Protein AF-A0AB38HBU7-F1 (afdb_monomer_lite)

Radius of gyration: 26.05 Å; chains: 1; bounding box: 46×34×74 Å

InterPro domains:
  IPR010982 Lambda repressor-like, DNA-binding domain superfamily [G3DSA:1.10.260.40] (1-55)
  IPR027417 P-loop containing nucleoside triphosphate hydrolase [G3DSA:3.40.50.300] (56-204)
  IPR027417 P-loop containing nucleoside triphosphate hydrolase [SSF52540] (74-190)
  IPR049945 ORC1/DEAH AAA+ ATPase domain [PF13401] (94-190)
  IPR052026 ExeA/AAA ATPase DNA-binding & secretion [PTHR35894] (65-195)

Foldseek 3Di:
DALLVVVVVCCVVPVDDLCRLCVLLVHHSVQSVCVNVVNHPDPNVSVRVSSVVSVVVVVVVVVVVVPDPPDDDDPLLVVLLVQQVCCLVVLDADEDEDAPPPCNVVSLVVSPVPDPQEFEDEDDLVQAELQSVLVSLCVRLPNPPADSDNVVSLVVSLVSFAQRSHEYEYHQNVSHDPVNVVSQVVSSVSSPVVPPDDDDDDDHYYYYYYDYD

pLDDT: mean 81.73, std 17.82, range [24.28, 96.0]

Sequence (213 aa):
MNVIEQVRQHIAETGATQTRIAKEAGLSAGALSAYLSESYKGNIEEVEAKLTAYFERLAQKLREFIEAPSFIETKTATQIFSTLRFAQNANVLAIIHGASGVGKTQAAREYRRRYNNVWVVTASPSRSSLSEILYEIALEVGISDAPRRKGTLSRLIARKIKGTEGLLIVDEADHLPYEALEELRLLQEEITNESDIGSFSQVISNFFYLKNP

Organism: NCBI:txid733

Secondary structure (DSSP, 8-state):
--HHHHHHHHHHHH---HHHHHHHHT--HHHHHHHHTT---S-HHHHHHHHHHHHHHHHHHHHHHHHS-SS---HHHHHHHHHHHHHHHHT--EEEE--TTSSHHHHHHHHHHHSTTEEEEE--TTS-SHHHHHHHHHHHTT-SS--SSHHHHHHHHHHHHTTS--EEEEESGGGS-HHHHHHHHHHHHHHHHTS-SSSS-----B-EEEE--

Structure (mmCIF, N/CA/C/O backbone):
data_AF-A0AB38HBU7-F1
#
_entry.id   AF-A0AB38HBU7-F1
#
loop_
_atom_site.group_PDB
_atom_site.id
_atom_site.type_symbol
_atom_site.label_atom_id
_atom_site.label_alt_id
_atom_site.label_comp_id
_atom_site.label_asym_id
_atom_site.label_entity_id
_atom_site.label_seq_id
_atom_site.pdbx_PDB_ins_code
_atom_site.Cartn_x
_atom_site.Cartn_y
_atom_site.Cartn_z
_atom_site.occupancy
_atom_site.B_iso_or_equiv
_atom_site.auth_seq_id
_atom_site.auth_comp_id
_atom_site.auth_asym_id
_atom_site.auth_atom_id
_atom_site.pdbx_PDB_model_num
ATOM 1 N N . MET A 1 1 ? 10.278 -19.051 -40.923 1.00 62.06 1 MET A N 1
ATOM 2 C CA . MET A 1 1 ? 9.656 -17.715 -40.945 1.00 62.06 1 MET A CA 1
ATOM 3 C C . MET A 1 1 ? 10.708 -16.742 -41.429 1.00 62.06 1 MET A C 1
ATOM 5 O O . MET A 1 1 ? 11.779 -16.712 -40.833 1.00 62.06 1 MET A O 1
ATOM 9 N N . ASN A 1 2 ? 10.462 -16.049 -42.537 1.00 86.75 2 ASN A N 1
ATOM 10 C CA . ASN A 1 2 ? 11.378 -15.027 -43.057 1.00 86.75 2 ASN A CA 1
ATOM 11 C C . ASN A 1 2 ? 11.310 -13.777 -42.153 1.00 86.75 2 ASN A C 1
ATOM 13 O O . ASN A 1 2 ? 10.249 -13.477 -41.612 1.00 86.75 2 ASN A O 1
ATOM 17 N N . VAL A 1 3 ? 12.414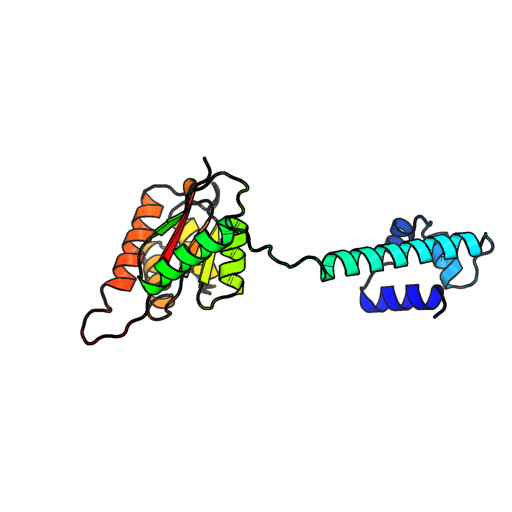 -13.039 -41.993 1.00 90.75 3 VAL A N 1
ATOM 18 C CA . VAL A 1 3 ? 12.507 -11.791 -41.210 1.00 90.75 3 VAL A CA 1
ATOM 19 C C . VAL A 1 3 ? 11.380 -10.795 -41.537 1.00 90.75 3 VAL A C 1
ATOM 21 O O . VAL A 1 3 ? 10.830 -10.175 -40.628 1.00 90.75 3 VAL A O 1
ATOM 24 N N . ILE A 1 4 ? 10.963 -10.671 -42.804 1.00 93.44 4 ILE A N 1
ATOM 25 C CA . ILE A 1 4 ? 9.832 -9.808 -43.204 1.00 93.44 4 ILE A CA 1
ATOM 26 C C . ILE A 1 4 ? 8.524 -10.251 -42.534 1.00 93.44 4 ILE A C 1
ATOM 28 O O . ILE A 1 4 ? 7.768 -9.418 -42.026 1.00 93.44 4 ILE A O 1
ATOM 32 N N . GLU A 1 5 ? 8.256 -11.558 -42.505 1.00 92.81 5 GLU A N 1
ATOM 33 C CA . GLU A 1 5 ? 7.074 -12.124 -41.847 1.00 92.81 5 GLU A CA 1
ATOM 34 C C . GLU A 1 5 ? 7.122 -11.868 -40.338 1.00 92.81 5 GLU A C 1
ATOM 36 O O . GLU A 1 5 ? 6.109 -11.476 -39.763 1.00 92.81 5 GLU A O 1
ATOM 41 N N . GLN A 1 6 ? 8.304 -11.983 -39.717 1.00 91.69 6 GLN A N 1
ATOM 42 C CA . GLN A 1 6 ? 8.488 -11.700 -38.287 1.00 91.69 6 GLN A CA 1
ATOM 43 C C . GLN A 1 6 ? 8.150 -10.246 -37.941 1.00 91.69 6 GLN A C 1
ATOM 45 O O . GLN A 1 6 ? 7.455 -9.984 -36.960 1.00 91.69 6 GLN A O 1
ATOM 50 N N . VAL A 1 7 ? 8.587 -9.290 -38.767 1.00 93.56 7 VAL A N 1
ATOM 51 C CA . VAL A 1 7 ? 8.265 -7.867 -38.576 1.00 93.56 7 VAL A CA 1
ATOM 52 C C . VAL A 1 7 ? 6.773 -7.608 -38.743 1.00 93.56 7 VAL A C 1
ATOM 54 O O . VAL A 1 7 ? 6.181 -6.916 -37.915 1.00 93.56 7 VAL A O 1
ATOM 57 N N . ARG A 1 8 ? 6.139 -8.176 -39.774 1.00 94.19 8 ARG A N 1
ATOM 58 C CA . ARG A 1 8 ? 4.695 -8.009 -40.004 1.00 94.19 8 ARG A CA 1
ATOM 59 C C . ARG A 1 8 ? 3.867 -8.605 -38.866 1.00 94.19 8 ARG A C 1
ATOM 61 O O . ARG A 1 8 ? 2.938 -7.951 -38.396 1.00 94.19 8 ARG A O 1
ATOM 68 N N . GLN A 1 9 ? 4.231 -9.794 -38.394 1.00 92.50 9 GLN A N 1
ATOM 69 C CA . GLN A 1 9 ? 3.579 -10.434 -37.255 1.00 92.50 9 GLN A CA 1
ATOM 70 C C . GLN A 1 9 ? 3.732 -9.593 -35.984 1.00 92.50 9 GLN A C 1
ATOM 72 O O . GLN A 1 9 ? 2.739 -9.300 -35.324 1.00 92.50 9 GLN A O 1
ATOM 77 N N . HIS A 1 10 ? 4.941 -9.112 -35.686 1.00 91.25 10 HIS A N 1
ATOM 78 C CA . HIS A 1 10 ? 5.178 -8.277 -34.510 1.00 91.25 10 HIS A CA 1
ATOM 79 C C . HIS A 1 10 ? 4.356 -6.977 -34.527 1.00 91.25 10 HIS A C 1
ATOM 81 O O . HIS A 1 10 ? 3.833 -6.558 -33.493 1.00 91.25 10 HIS A O 1
ATOM 87 N N . ILE A 1 11 ? 4.198 -6.347 -35.697 1.00 93.31 11 ILE A N 1
ATOM 88 C CA . ILE A 1 11 ? 3.330 -5.171 -35.870 1.00 93.31 11 ILE A CA 1
ATOM 89 C C . ILE A 1 11 ? 1.869 -5.530 -35.583 1.00 93.31 11 ILE A C 1
ATOM 91 O O . ILE A 1 11 ? 1.201 -4.795 -34.856 1.00 93.31 11 ILE A O 1
ATOM 95 N N . ALA A 1 12 ? 1.384 -6.650 -36.126 1.00 91.69 12 ALA A N 1
ATOM 96 C CA . ALA A 1 12 ? 0.006 -7.098 -35.936 1.00 91.69 12 ALA A CA 1
ATOM 97 C C . ALA A 1 12 ? -0.307 -7.431 -34.468 1.00 91.69 12 ALA A C 1
ATOM 99 O O . ALA A 1 12 ? -1.376 -7.083 -33.975 1.00 91.69 12 ALA A O 1
ATOM 100 N N . GLU A 1 13 ? 0.631 -8.060 -33.759 1.00 87.62 13 GLU A N 1
ATOM 101 C CA . GLU A 1 13 ? 0.452 -8.479 -32.365 1.00 87.62 13 GLU A CA 1
ATOM 102 C C . GLU A 1 13 ? 0.557 -7.320 -31.368 1.00 87.62 13 GLU A C 1
ATOM 104 O O . GLU A 1 13 ? -0.145 -7.304 -30.359 1.00 87.62 13 GLU A O 1
ATOM 109 N N . THR A 1 14 ? 1.438 -6.348 -31.620 1.00 87.12 14 THR A N 1
ATOM 110 C CA . THR A 1 14 ? 1.786 -5.319 -30.622 1.00 87.12 14 THR A CA 1
ATOM 111 C C . THR A 1 14 ? 1.287 -3.915 -30.955 1.00 87.12 14 THR A C 1
ATOM 113 O O . THR A 1 14 ? 1.406 -3.013 -30.124 1.00 87.12 14 THR A O 1
ATOM 116 N N . GLY A 1 15 ? 0.790 -3.688 -32.174 1.00 89.75 15 GLY A N 1
ATOM 117 C CA . GLY A 1 15 ? 0.452 -2.350 -32.670 1.00 89.75 15 GLY A CA 1
ATOM 118 C C . GLY A 1 15 ? 1.669 -1.430 -32.848 1.00 89.75 15 GLY A C 1
ATOM 119 O O . GLY A 1 15 ? 1.517 -0.211 -32.948 1.00 89.75 15 GLY A O 1
ATOM 120 N N . ALA A 1 16 ? 2.890 -1.979 -32.853 1.00 89.25 16 ALA A N 1
ATOM 121 C CA . ALA A 1 16 ? 4.115 -1.213 -33.048 1.00 89.25 16 ALA A CA 1
ATOM 122 C C . ALA A 1 16 ? 4.140 -0.522 -34.417 1.00 89.25 16 ALA A C 1
ATOM 124 O O . ALA A 1 16 ? 3.832 -1.124 -35.443 1.00 89.25 16 ALA A O 1
ATOM 125 N N . THR A 1 17 ? 4.596 0.730 -34.463 1.00 93.44 17 THR A N 1
ATOM 126 C CA . THR A 1 17 ? 4.821 1.410 -35.743 1.00 93.44 17 THR A CA 1
ATOM 127 C C . THR A 1 17 ? 6.147 0.970 -36.363 1.00 93.44 17 THR A C 1
ATOM 129 O O . THR A 1 17 ? 7.134 0.750 -35.656 1.00 93.44 17 THR A O 1
ATOM 132 N N . GLN A 1 18 ? 6.213 0.914 -37.698 1.00 92.81 18 GLN A N 1
ATOM 133 C CA . GLN A 1 18 ? 7.463 0.616 -38.415 1.00 92.81 18 GLN A CA 1
ATOM 134 C C . GLN A 1 18 ? 8.585 1.591 -38.027 1.00 92.81 18 GLN A C 1
ATOM 136 O O . GLN A 1 18 ? 9.724 1.183 -37.839 1.00 92.81 18 GLN A O 1
ATOM 141 N N . THR A 1 19 ? 8.264 2.870 -37.811 1.00 92.88 19 THR A N 1
ATOM 142 C CA . THR A 1 19 ? 9.227 3.879 -37.343 1.00 92.88 19 THR A CA 1
ATOM 143 C C . THR A 1 19 ? 9.837 3.519 -35.988 1.00 92.88 19 THR A C 1
ATOM 145 O O . THR A 1 19 ? 11.039 3.706 -35.790 1.00 92.88 19 THR A O 1
ATOM 148 N N . ARG A 1 20 ? 9.033 2.983 -35.058 1.00 91.94 20 ARG A N 1
ATOM 149 C CA . ARG A 1 20 ? 9.524 2.520 -33.754 1.00 91.94 20 ARG A CA 1
ATOM 150 C C . ARG A 1 20 ? 10.466 1.330 -33.922 1.00 91.94 20 ARG A C 1
ATOM 152 O O . ARG A 1 20 ? 11.575 1.371 -33.401 1.00 91.94 20 ARG A O 1
ATOM 159 N N . ILE A 1 21 ? 10.054 0.328 -34.698 1.00 94.44 21 ILE A N 1
ATOM 160 C CA . ILE A 1 21 ? 10.852 -0.880 -34.957 1.00 94.44 21 ILE A CA 1
ATOM 161 C C . ILE A 1 21 ? 12.181 -0.517 -35.627 1.00 94.44 21 ILE A C 1
ATOM 163 O O . ILE A 1 21 ? 13.230 -0.966 -35.179 1.00 94.44 21 ILE A O 1
ATOM 167 N N . ALA A 1 22 ? 12.162 0.352 -36.643 1.00 94.50 22 ALA A N 1
ATOM 168 C CA . ALA A 1 22 ? 13.370 0.806 -37.328 1.00 94.50 22 ALA A CA 1
ATOM 169 C C . ALA A 1 22 ? 14.356 1.446 -36.344 1.00 94.50 22 ALA A C 1
ATOM 171 O O . ALA A 1 22 ? 15.517 1.049 -36.284 1.00 94.50 22 ALA A O 1
ATOM 172 N N . LYS A 1 23 ? 13.875 2.375 -35.508 1.00 94.25 23 LYS A N 1
ATOM 173 C CA . LYS A 1 23 ? 14.702 3.033 -34.492 1.00 94.25 23 LYS A CA 1
ATOM 174 C C . LYS A 1 23 ? 15.312 2.027 -33.513 1.00 94.25 23 LYS A C 1
A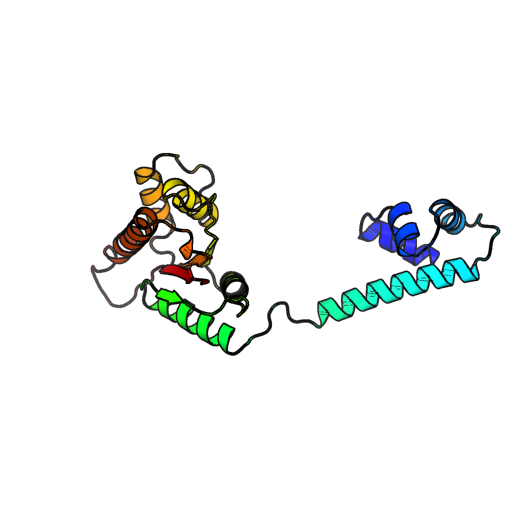TOM 176 O O . LYS A 1 23 ? 16.499 2.112 -33.217 1.00 94.25 23 LYS A O 1
ATOM 181 N N . GLU A 1 24 ? 14.518 1.085 -33.012 1.00 91.25 24 GLU A N 1
ATOM 182 C CA . GLU A 1 24 ? 14.982 0.088 -32.043 1.00 91.25 24 GLU A CA 1
ATOM 183 C C . GLU A 1 24 ? 15.958 -0.927 -32.656 1.00 91.25 24 GLU A C 1
ATOM 185 O O . GLU A 1 24 ? 16.889 -1.363 -31.975 1.00 91.25 24 GLU A O 1
ATOM 190 N N . ALA A 1 25 ? 15.782 -1.275 -33.931 1.00 93.94 25 ALA A N 1
ATOM 191 C CA . ALA A 1 25 ? 16.680 -2.146 -34.687 1.00 93.94 25 ALA A CA 1
ATOM 192 C C . ALA A 1 25 ? 17.942 -1.425 -35.209 1.00 93.94 25 ALA A C 1
ATOM 194 O O . ALA A 1 25 ? 18.824 -2.064 -35.773 1.00 93.94 25 ALA A O 1
ATOM 195 N N . GLY A 1 26 ? 18.061 -0.102 -35.033 1.00 93.38 26 GLY A N 1
ATOM 196 C CA . GLY A 1 26 ? 19.200 0.671 -35.546 1.00 93.38 26 GLY A CA 1
ATOM 197 C C . GLY A 1 26 ? 19.167 0.879 -37.067 1.00 93.38 26 GLY A C 1
ATOM 198 O O . GLY A 1 26 ? 20.211 0.959 -37.717 1.00 93.38 26 GLY A O 1
ATOM 199 N N . LEU A 1 27 ? 17.964 0.949 -37.636 1.00 95.75 27 LEU A N 1
ATOM 200 C CA . LEU A 1 27 ? 17.677 1.197 -39.045 1.00 95.75 27 LEU A CA 1
ATOM 201 C C . LEU A 1 27 ? 17.000 2.560 -39.231 1.00 95.75 27 LEU A C 1
ATOM 203 O O . LEU A 1 27 ? 16.343 3.091 -38.334 1.00 95.75 27 LEU A O 1
ATOM 207 N N . SER A 1 28 ? 17.109 3.126 -40.433 1.00 94.75 28 SER A N 1
ATOM 208 C CA . SER A 1 28 ? 16.270 4.263 -40.813 1.00 94.75 28 SER A CA 1
ATOM 209 C C . SER A 1 28 ? 14.858 3.784 -41.167 1.00 94.75 28 SER A C 1
ATOM 211 O O . SER A 1 28 ? 14.672 2.674 -41.672 1.00 94.75 28 SER A O 1
ATOM 213 N N . ALA A 1 29 ? 13.848 4.632 -40.946 1.00 92.62 29 ALA A N 1
ATOM 214 C CA . ALA A 1 29 ? 12.464 4.307 -41.304 1.00 92.62 29 ALA A CA 1
ATOM 215 C C . ALA A 1 29 ? 12.314 3.988 -42.804 1.00 92.62 29 ALA A C 1
ATOM 217 O O . ALA A 1 29 ? 11.593 3.064 -43.172 1.00 92.62 29 ALA A O 1
ATOM 218 N N . GLY A 1 30 ? 13.053 4.703 -43.662 1.00 92.88 30 GLY A N 1
ATOM 219 C CA . GLY A 1 30 ? 13.080 4.448 -45.103 1.00 92.88 30 GLY A CA 1
ATOM 220 C C . GLY A 1 30 ? 13.710 3.102 -45.468 1.00 92.88 30 GLY A C 1
ATOM 221 O O . GLY A 1 30 ? 13.183 2.414 -46.337 1.00 92.88 30 GLY A O 1
ATOM 222 N N . ALA A 1 31 ? 14.787 2.692 -44.786 1.00 93.69 31 ALA A N 1
ATOM 223 C CA . ALA A 1 31 ? 15.416 1.392 -45.022 1.00 93.69 31 ALA A CA 1
ATOM 224 C C . ALA A 1 31 ? 14.482 0.237 -44.641 1.00 93.69 31 ALA A C 1
ATOM 226 O O . ALA A 1 31 ? 14.301 -0.678 -45.439 1.00 93.69 31 ALA A O 1
ATOM 227 N N . LEU A 1 32 ? 13.828 0.312 -43.473 1.00 95.00 32 LEU A N 1
ATOM 228 C CA . LEU A 1 32 ? 12.869 -0.714 -43.058 1.00 95.00 32 LEU A CA 1
ATOM 229 C C . LEU A 1 32 ? 11.648 -0.760 -43.986 1.00 95.00 32 LEU A C 1
ATOM 231 O O . LEU A 1 32 ? 11.244 -1.840 -44.402 1.00 95.00 32 LEU A O 1
ATOM 235 N N . SER A 1 33 ? 11.084 0.396 -44.352 1.00 95.50 33 SER A N 1
ATOM 236 C CA . SER A 1 33 ? 9.928 0.450 -45.254 1.00 95.50 33 SER A CA 1
ATOM 237 C C . SER A 1 33 ? 10.249 -0.144 -46.625 1.00 95.50 33 SER A C 1
ATOM 239 O O . SER A 1 33 ? 9.464 -0.942 -47.126 1.00 95.50 33 SER A O 1
ATOM 241 N N . ALA A 1 34 ? 11.391 0.220 -47.217 1.00 94.44 34 ALA A N 1
ATOM 242 C CA . ALA A 1 34 ? 11.815 -0.301 -48.514 1.00 94.44 34 ALA A CA 1
ATOM 243 C C . ALA A 1 34 ? 12.150 -1.799 -48.455 1.00 94.44 34 ALA A C 1
ATOM 245 O O . ALA A 1 34 ? 11.945 -2.511 -49.434 1.00 94.44 34 ALA A O 1
ATOM 246 N N . TYR A 1 35 ? 12.666 -2.280 -47.321 1.00 95.62 35 TYR A N 1
ATOM 247 C CA . TYR A 1 35 ? 12.938 -3.699 -47.108 1.00 95.62 35 TYR A CA 1
ATOM 248 C C . TYR A 1 35 ? 11.637 -4.509 -47.021 1.00 95.62 35 TYR A C 1
ATOM 250 O O . TYR A 1 35 ? 11.492 -5.519 -47.701 1.00 95.62 35 TYR A O 1
ATOM 258 N N . LEU A 1 36 ? 10.642 -4.020 -46.272 1.00 93.62 36 LEU A N 1
ATOM 259 C CA . LEU A 1 36 ? 9.331 -4.670 -46.135 1.00 93.62 36 LEU A CA 1
ATOM 260 C C . LEU A 1 36 ? 8.501 -4.689 -47.426 1.00 93.62 36 LEU A C 1
ATOM 262 O O . LEU A 1 36 ? 7.604 -5.528 -47.546 1.00 93.62 36 LEU A O 1
ATOM 266 N N . SER A 1 37 ? 8.765 -3.760 -48.350 1.00 93.38 37 SER A N 1
ATOM 267 C CA . SER A 1 37 ? 8.190 -3.726 -49.700 1.00 93.38 37 SER A CA 1
ATOM 268 C C . SER A 1 37 ? 9.072 -4.397 -50.755 1.00 93.38 37 SER A C 1
ATOM 270 O O . SER A 1 37 ? 8.786 -4.260 -51.941 1.00 93.38 37 SER A O 1
ATOM 272 N N . GLU A 1 38 ? 10.155 -5.067 -50.343 1.00 91.69 38 GLU A N 1
ATOM 273 C CA . GLU A 1 38 ? 11.087 -5.789 -51.223 1.00 91.69 38 GLU A CA 1
ATOM 274 C C . GLU A 1 38 ? 11.740 -4.902 -52.306 1.00 91.69 38 GLU A C 1
ATOM 276 O O . GLU A 1 38 ? 12.218 -5.372 -53.334 1.00 91.69 38 GLU A O 1
ATOM 281 N N . SER A 1 39 ? 11.798 -3.587 -52.071 1.00 92.94 39 SER A N 1
ATOM 282 C CA . SER A 1 39 ? 12.349 -2.589 -52.996 1.00 92.94 39 SER A CA 1
ATOM 283 C C . SER A 1 39 ? 13.682 -1.993 -52.526 1.00 92.94 39 SER A C 1
ATOM 285 O O . SER A 1 39 ? 14.188 -1.044 -53.133 1.00 92.94 39 SER A O 1
ATOM 287 N N . TYR A 1 40 ? 14.243 -2.491 -51.421 1.00 92.75 40 TYR A N 1
ATOM 288 C CA . TYR A 1 40 ? 15.515 -2.024 -50.873 1.00 92.75 40 TYR A CA 1
ATOM 289 C C . TYR A 1 40 ? 16.689 -2.503 -51.732 1.00 92.75 40 TYR A C 1
ATOM 291 O O . TYR A 1 40 ? 16.885 -3.695 -51.926 1.00 92.75 40 TYR A O 1
ATOM 299 N N . LYS A 1 41 ? 17.488 -1.558 -52.239 1.00 90.31 41 LYS A N 1
ATOM 300 C CA . LYS A 1 41 ? 18.647 -1.830 -53.112 1.00 90.31 41 LYS A CA 1
ATOM 301 C C . LYS A 1 41 ? 19.992 -1.830 -52.374 1.00 90.31 41 LYS A C 1
ATOM 303 O O . LYS A 1 41 ? 21.035 -1.897 -53.015 1.00 90.31 41 LYS A O 1
ATOM 308 N N . GLY A 1 42 ? 19.967 -1.643 -51.054 1.00 91.50 42 GLY A N 1
ATOM 309 C CA . GLY A 1 42 ? 21.164 -1.629 -50.215 1.00 91.50 42 GLY A CA 1
ATOM 310 C C . GLY A 1 42 ? 21.576 -3.031 -49.771 1.00 91.50 42 GLY A C 1
ATOM 311 O O . GLY A 1 42 ? 21.163 -4.032 -50.351 1.00 91.50 42 GLY A O 1
ATOM 312 N N . ASN A 1 43 ? 22.377 -3.097 -48.708 1.00 92.62 43 ASN A N 1
ATOM 313 C CA . ASN A 1 43 ? 22.811 -4.364 -48.135 1.00 92.62 43 ASN A CA 1
ATOM 314 C C . ASN A 1 43 ? 21.661 -5.032 -47.360 1.00 92.62 43 ASN A C 1
ATOM 316 O O . ASN A 1 43 ? 21.346 -4.633 -46.238 1.00 92.62 43 ASN A O 1
ATOM 320 N N . ILE A 1 44 ? 21.025 -6.031 -47.977 1.00 93.50 44 ILE A N 1
ATOM 321 C CA . ILE A 1 44 ? 19.929 -6.798 -47.371 1.00 93.50 44 ILE A CA 1
ATOM 322 C C . ILE A 1 44 ? 20.421 -7.587 -46.151 1.00 93.50 44 ILE A C 1
ATOM 324 O O . ILE A 1 44 ? 19.750 -7.572 -45.122 1.00 93.50 44 ILE A O 1
ATOM 328 N N . GLU A 1 45 ? 21.611 -8.189 -46.222 1.00 93.44 45 GLU A N 1
ATOM 329 C CA . GLU A 1 45 ? 22.182 -8.980 -45.123 1.00 93.44 45 GLU A CA 1
ATOM 330 C C . GLU A 1 45 ? 22.380 -8.127 -43.862 1.00 93.44 45 GLU A C 1
ATOM 332 O O . GLU A 1 45 ? 22.092 -8.566 -42.752 1.00 93.44 45 GLU A O 1
ATOM 337 N N . GLU A 1 46 ? 22.812 -6.871 -44.018 1.00 92.44 46 GLU A N 1
ATOM 338 C CA . GLU A 1 46 ? 22.973 -5.949 -42.888 1.00 92.44 46 GLU A CA 1
ATOM 339 C C . GLU A 1 46 ? 21.625 -5.595 -42.236 1.00 92.44 46 GLU A C 1
ATOM 341 O O . GLU A 1 46 ? 21.521 -5.498 -41.008 1.00 92.44 46 GLU A O 1
ATOM 346 N N . VAL A 1 47 ? 20.581 -5.406 -43.047 1.00 94.81 47 VAL A N 1
ATOM 347 C CA . VAL A 1 47 ? 19.225 -5.126 -42.558 1.00 94.81 47 VAL A CA 1
ATOM 348 C C . VAL A 1 47 ? 18.661 -6.337 -41.818 1.00 94.81 47 VAL A C 1
ATOM 350 O O . VAL A 1 47 ? 18.137 -6.187 -40.711 1.00 94.81 47 VAL A O 1
ATOM 353 N N . GLU A 1 48 ? 18.813 -7.534 -42.382 1.00 95.62 48 GLU A N 1
ATOM 354 C CA . GLU A 1 48 ? 18.386 -8.785 -41.756 1.00 95.62 48 GLU A CA 1
ATOM 355 C C . GLU A 1 48 ? 19.140 -9.072 -40.457 1.00 95.62 48 GLU A C 1
ATOM 357 O O . GLU A 1 48 ? 18.510 -9.435 -39.463 1.00 95.62 48 GLU A O 1
ATOM 362 N N . ALA A 1 49 ? 20.454 -8.838 -40.411 1.00 94.94 49 ALA A N 1
ATOM 363 C CA . ALA A 1 49 ? 21.251 -9.006 -39.198 1.00 94.94 49 ALA A CA 1
ATOM 364 C C . ALA A 1 49 ? 20.769 -8.078 -38.070 1.00 94.94 49 ALA A C 1
ATOM 366 O O . ALA A 1 49 ? 20.588 -8.510 -36.930 1.00 94.94 49 ALA A O 1
ATOM 367 N N . LYS A 1 50 ? 20.488 -6.807 -38.389 1.00 94.88 50 LYS A N 1
ATOM 368 C CA . LYS A 1 50 ? 19.961 -5.822 -37.429 1.00 94.88 50 LYS A CA 1
ATOM 369 C C . LYS A 1 50 ? 18.571 -6.189 -36.910 1.00 94.88 50 LYS A C 1
ATOM 371 O O . LYS A 1 50 ? 18.310 -6.066 -35.712 1.00 94.88 50 LYS A O 1
ATOM 376 N N . LEU A 1 51 ? 17.684 -6.659 -37.786 1.00 96.00 51 LEU A N 1
ATOM 377 C CA . LEU A 1 51 ? 16.343 -7.113 -37.404 1.00 96.00 51 LEU A CA 1
ATOM 378 C C . LEU A 1 51 ? 16.383 -8.413 -36.592 1.00 96.00 51 LEU A C 1
ATOM 380 O O . LEU A 1 51 ? 15.650 -8.544 -35.615 1.00 96.00 51 LEU A O 1
ATOM 384 N N . THR A 1 52 ? 17.275 -9.340 -36.933 1.00 94.56 52 THR A N 1
ATOM 385 C CA . THR A 1 52 ? 17.470 -10.583 -36.175 1.00 94.56 52 THR A CA 1
ATOM 386 C C . THR A 1 52 ? 17.961 -10.277 -34.761 1.00 94.56 52 THR A C 1
ATOM 388 O O . THR A 1 52 ? 17.322 -10.685 -33.794 1.00 94.56 52 THR A O 1
ATOM 391 N N . ALA A 1 53 ? 19.001 -9.447 -34.619 1.00 92.81 53 ALA A N 1
ATOM 392 C CA . ALA A 1 53 ? 19.499 -9.014 -33.312 1.00 92.81 53 ALA A CA 1
ATOM 393 C C . ALA A 1 53 ? 18.430 -8.265 -32.491 1.00 92.81 53 ALA A C 1
ATOM 395 O O . ALA A 1 53 ? 18.360 -8.391 -31.265 1.00 92.81 53 ALA A O 1
ATOM 396 N N . TYR A 1 54 ? 17.564 -7.492 -33.154 1.00 93.94 54 TYR A N 1
ATOM 397 C CA . TYR A 1 54 ? 16.414 -6.857 -32.515 1.00 93.94 54 TYR A CA 1
ATOM 398 C C . TYR A 1 54 ? 15.447 -7.886 -31.911 1.00 93.94 54 TYR A C 1
ATOM 400 O O . TYR A 1 54 ? 15.098 -7.768 -30.732 1.00 93.94 54 TYR A O 1
ATOM 408 N N . PHE A 1 55 ? 15.047 -8.900 -32.683 1.00 92.69 55 PHE A N 1
ATOM 409 C CA . PHE A 1 55 ? 14.141 -9.949 -32.212 1.00 92.69 55 PHE A CA 1
ATOM 410 C C . PHE A 1 55 ? 14.770 -10.845 -31.149 1.00 92.69 55 PHE A C 1
ATOM 412 O O . PHE A 1 55 ? 14.095 -11.195 -30.182 1.00 92.69 55 PHE A O 1
ATOM 419 N N . GLU A 1 56 ? 16.059 -11.161 -31.259 1.00 91.31 56 GLU A N 1
ATOM 420 C CA . GLU A 1 56 ? 16.790 -11.890 -30.220 1.00 91.31 56 GLU A CA 1
ATOM 421 C C . GLU A 1 56 ? 16.797 -11.117 -28.902 1.00 91.31 56 GLU A C 1
ATOM 423 O O . GLU A 1 56 ? 16.465 -11.678 -27.859 1.00 91.31 56 GLU A O 1
ATOM 428 N N . ARG A 1 57 ? 17.062 -9.806 -28.944 1.00 89.12 57 ARG A N 1
ATOM 429 C CA . ARG A 1 57 ? 17.008 -8.940 -27.760 1.00 89.12 57 ARG A CA 1
ATOM 430 C C . ARG A 1 57 ? 15.599 -8.844 -27.171 1.00 89.12 57 ARG A C 1
ATOM 432 O O . ARG A 1 57 ? 15.455 -8.792 -25.950 1.00 89.12 57 ARG A O 1
ATOM 439 N N . LEU A 1 58 ? 14.556 -8.812 -28.003 1.00 85.38 58 LEU A N 1
ATOM 440 C CA . LEU A 1 58 ? 13.168 -8.872 -27.529 1.00 85.38 58 LEU A CA 1
ATOM 441 C C . LEU A 1 58 ? 12.864 -10.215 -26.853 1.00 85.38 58 LEU A C 1
ATOM 443 O O . LEU A 1 58 ? 12.307 -10.233 -25.758 1.00 85.38 58 LEU A O 1
ATOM 447 N N . ALA A 1 59 ? 13.264 -11.329 -27.466 1.00 82.75 59 ALA A N 1
ATOM 448 C CA . ALA A 1 59 ? 13.068 -12.668 -26.921 1.00 82.75 59 ALA A CA 1
ATOM 449 C C . ALA A 1 59 ? 13.881 -12.902 -25.639 1.00 82.75 59 ALA A C 1
ATOM 451 O O . ALA A 1 59 ? 13.420 -13.610 -24.745 1.00 82.75 59 ALA A O 1
ATOM 452 N N . GLN A 1 60 ? 15.075 -12.317 -25.532 1.00 79.00 60 GLN A N 1
ATOM 453 C CA . GLN A 1 60 ? 15.890 -12.344 -24.321 1.00 79.00 60 GLN A CA 1
ATOM 454 C C . GLN A 1 60 ? 15.221 -11.554 -23.197 1.00 79.00 60 GLN A C 1
ATOM 456 O O . GLN A 1 60 ? 15.052 -12.098 -22.113 1.00 79.00 60 GLN A O 1
ATOM 461 N N . LYS A 1 61 ? 14.742 -10.330 -23.467 1.00 72.25 61 LYS A N 1
ATOM 462 C CA . LYS A 1 61 ? 13.953 -9.568 -22.487 1.00 72.25 61 LYS A CA 1
ATOM 463 C C . LYS A 1 61 ? 12.735 -10.358 -22.021 1.00 72.25 61 LYS A C 1
ATOM 465 O O . LYS A 1 61 ? 12.493 -10.443 -20.828 1.00 72.25 61 LYS A O 1
ATOM 470 N N . LEU A 1 62 ? 11.981 -10.968 -22.935 1.00 66.69 62 LEU A N 1
ATOM 471 C CA . LEU A 1 62 ? 10.827 -11.785 -22.558 1.00 66.69 62 LEU A CA 1
ATOM 472 C C . LEU A 1 62 ? 11.233 -12.977 -21.680 1.00 66.69 62 LEU A C 1
ATOM 474 O O . LEU A 1 62 ? 10.571 -13.224 -20.681 1.00 66.69 62 LEU A O 1
ATOM 478 N N . ARG A 1 63 ? 12.335 -13.671 -21.988 1.00 62.62 63 ARG A N 1
ATOM 479 C CA . ARG A 1 63 ? 12.855 -14.772 -21.157 1.00 62.62 63 ARG A CA 1
ATOM 480 C C . ARG A 1 63 ? 13.301 -14.309 -19.769 1.00 62.62 63 ARG A C 1
ATOM 482 O O . ARG A 1 63 ? 12.875 -14.896 -18.783 1.00 62.62 63 ARG A O 1
ATOM 489 N N . GLU A 1 64 ? 14.063 -13.220 -19.686 1.00 56.69 64 GLU A N 1
ATOM 490 C CA . GLU A 1 64 ? 14.507 -12.625 -18.416 1.00 56.69 64 GLU A CA 1
ATOM 491 C C . GLU A 1 64 ? 13.320 -12.160 -17.549 1.00 56.69 64 GLU A C 1
ATOM 493 O O . GLU A 1 64 ? 13.341 -12.320 -16.330 1.00 56.69 64 GLU A O 1
ATOM 498 N N . PHE A 1 65 ? 12.253 -11.638 -18.165 1.00 51.84 65 PHE A N 1
ATOM 499 C CA . PHE A 1 65 ? 11.026 -11.241 -17.463 1.00 51.84 65 PHE A CA 1
ATOM 500 C C . PHE A 1 65 ? 10.113 -12.420 -17.085 1.00 51.84 65 PHE A C 1
ATOM 502 O O . PHE A 1 65 ? 9.376 -12.307 -16.109 1.00 51.84 65 PHE A O 1
ATOM 509 N N . ILE A 1 66 ? 10.133 -13.530 -17.833 1.00 53.41 66 ILE A N 1
ATOM 510 C CA . ILE A 1 66 ? 9.366 -14.748 -17.515 1.00 53.41 66 ILE A CA 1
ATOM 511 C C . ILE A 1 66 ? 10.033 -15.539 -16.376 1.00 53.41 66 ILE A C 1
ATOM 513 O O . ILE A 1 66 ? 9.331 -16.148 -15.571 1.00 53.41 66 ILE A O 1
ATOM 517 N N . GLU A 1 67 ? 11.366 -15.524 -16.279 1.00 50.78 67 GLU A N 1
ATOM 518 C CA . GLU A 1 67 ? 12.109 -16.261 -15.244 1.00 50.78 67 GLU A CA 1
ATOM 519 C C . GLU A 1 67 ? 12.240 -15.510 -13.912 1.00 50.78 67 GLU A C 1
ATOM 521 O O . GLU A 1 67 ? 12.375 -16.145 -12.863 1.00 50.78 67 GLU A O 1
ATOM 526 N N . ALA A 1 68 ? 12.167 -14.177 -13.905 1.00 49.53 68 ALA A N 1
ATOM 527 C CA . ALA A 1 68 ? 12.160 -13.423 -12.658 1.00 49.53 68 ALA A CA 1
ATOM 528 C C . ALA A 1 68 ? 10.789 -13.559 -11.963 1.00 49.53 68 ALA A C 1
ATOM 530 O O . ALA A 1 68 ? 9.776 -13.113 -12.512 1.00 49.53 68 ALA A O 1
ATOM 531 N N . PRO A 1 69 ? 10.704 -14.130 -10.745 1.00 58.28 69 PRO A N 1
ATOM 532 C CA . PRO A 1 69 ? 9.445 -14.150 -10.016 1.00 58.28 69 PRO A CA 1
ATOM 533 C C . PRO A 1 69 ? 8.976 -12.710 -9.779 1.00 58.28 69 PRO A C 1
ATOM 535 O O . PRO A 1 69 ? 9.763 -11.848 -9.385 1.00 58.28 69 PRO A O 1
ATOM 538 N N . SER A 1 70 ? 7.675 -12.453 -9.963 1.00 68.88 70 SER A N 1
ATOM 539 C CA . SER A 1 70 ? 7.074 -11.121 -9.764 1.00 68.88 70 SER A CA 1
ATOM 540 C C . SER A 1 70 ? 7.304 -10.559 -8.352 1.00 68.88 70 SER A C 1
ATOM 542 O O . SER A 1 70 ? 7.181 -9.357 -8.120 1.00 68.88 70 SER A O 1
ATOM 544 N N . PHE A 1 71 ? 7.648 -11.435 -7.406 1.00 77.56 71 PHE A N 1
ATOM 545 C CA . PHE A 1 71 ? 8.067 -11.104 -6.058 1.00 77.56 71 PHE A CA 1
ATOM 546 C C . PHE A 1 71 ? 9.091 -12.108 -5.538 1.00 77.56 71 PHE A C 1
ATOM 548 O O . PHE A 1 71 ? 8.871 -13.317 -5.608 1.00 77.56 71 PHE A O 1
ATOM 555 N N . ILE A 1 72 ? 10.172 -11.604 -4.947 1.00 81.69 72 ILE A N 1
ATOM 556 C CA . ILE A 1 72 ? 11.162 -12.426 -4.255 1.00 81.69 72 ILE A CA 1
ATOM 557 C C . ILE A 1 72 ? 10.776 -12.495 -2.778 1.00 81.69 72 ILE A C 1
ATOM 559 O O . ILE A 1 72 ? 10.769 -11.479 -2.079 1.00 81.69 72 ILE A O 1
ATOM 563 N N . GLU A 1 73 ? 10.478 -13.698 -2.288 1.00 82.81 73 GLU A N 1
ATOM 564 C CA . GLU A 1 73 ? 10.232 -13.925 -0.865 1.00 82.81 73 GLU A CA 1
ATOM 565 C C . GLU A 1 73 ? 11.537 -13.818 -0.076 1.00 82.81 73 GLU A C 1
ATOM 567 O O . GLU A 1 73 ? 12.354 -14.733 -0.012 1.00 82.81 73 GLU A O 1
ATOM 572 N N . THR A 1 74 ? 11.740 -12.651 0.525 1.00 86.38 74 THR A N 1
ATOM 573 C CA . THR A 1 74 ? 12.825 -12.403 1.474 1.00 86.38 74 THR A CA 1
ATOM 574 C C . THR A 1 74 ? 12.367 -12.704 2.900 1.00 86.38 74 THR A C 1
ATOM 576 O O . THR A 1 74 ? 11.173 -12.692 3.197 1.00 86.38 74 THR A O 1
ATOM 579 N N . LYS A 1 75 ? 13.309 -12.886 3.836 1.00 86.06 75 LYS A N 1
ATOM 580 C CA . LYS A 1 75 ? 12.975 -13.023 5.269 1.00 86.06 75 LYS A CA 1
ATOM 581 C C . LYS A 1 75 ? 12.121 -11.853 5.776 1.00 86.06 75 LYS A C 1
ATOM 583 O O . LYS A 1 75 ? 11.164 -12.071 6.514 1.00 86.06 75 LYS A O 1
ATOM 588 N N . THR A 1 76 ? 12.439 -10.632 5.341 1.00 79.00 76 THR A N 1
ATOM 589 C CA . THR A 1 76 ? 11.673 -9.422 5.665 1.00 79.00 76 THR A CA 1
ATOM 590 C C . THR A 1 76 ? 10.247 -9.507 5.131 1.00 79.00 76 THR A C 1
ATOM 592 O O . THR A 1 76 ? 9.303 -9.243 5.868 1.00 79.00 76 THR A O 1
ATOM 595 N N . ALA A 1 77 ? 10.067 -9.932 3.877 1.00 85.56 77 ALA A N 1
ATOM 596 C CA . ALA A 1 77 ? 8.743 -10.136 3.298 1.00 85.56 77 ALA A CA 1
ATOM 597 C C . ALA A 1 77 ? 7.921 -11.161 4.092 1.00 85.56 77 ALA A C 1
ATOM 599 O O . ALA A 1 77 ? 6.763 -10.901 4.409 1.00 85.56 77 ALA A O 1
ATOM 600 N N . THR A 1 78 ? 8.527 -12.289 4.473 1.00 88.50 78 THR A N 1
ATOM 601 C CA . THR A 1 78 ? 7.864 -13.319 5.284 1.00 88.50 78 THR A CA 1
ATOM 602 C C . THR A 1 78 ? 7.427 -12.776 6.645 1.00 88.50 78 THR A C 1
ATOM 604 O O . THR A 1 78 ? 6.307 -13.035 7.075 1.00 88.50 78 THR A O 1
ATOM 607 N N . GLN A 1 79 ? 8.273 -11.990 7.318 1.00 86.06 79 GLN A N 1
ATOM 608 C CA . GLN A 1 79 ? 7.922 -11.353 8.593 1.00 86.06 79 GLN A CA 1
ATOM 609 C C . GLN A 1 79 ? 6.761 -10.369 8.434 1.00 86.06 79 GLN A C 1
ATOM 611 O O . GLN A 1 79 ? 5.812 -10.416 9.212 1.00 86.06 79 GLN A O 1
ATOM 616 N N . ILE A 1 80 ? 6.799 -9.531 7.394 1.00 85.88 80 ILE A N 1
ATOM 617 C CA . ILE A 1 80 ? 5.715 -8.594 7.081 1.00 85.88 80 ILE A CA 1
ATOM 618 C C . ILE A 1 80 ? 4.407 -9.349 6.841 1.00 85.88 80 ILE A C 1
ATOM 620 O O . ILE A 1 80 ? 3.381 -8.977 7.399 1.00 85.88 80 ILE A O 1
ATOM 624 N N . PHE A 1 81 ? 4.439 -10.438 6.073 1.00 90.56 81 PHE A N 1
ATOM 625 C CA . PHE A 1 81 ? 3.256 -11.252 5.790 1.00 90.56 81 PHE A CA 1
ATOM 626 C C . PHE A 1 81 ? 2.679 -11.884 7.054 1.00 90.56 81 PHE A C 1
ATOM 628 O O . PHE A 1 81 ? 1.461 -11.891 7.227 1.00 90.56 81 PHE A O 1
ATOM 635 N N . SER A 1 82 ? 3.535 -12.395 7.940 1.00 87.56 82 SER A N 1
ATOM 636 C CA . SER A 1 82 ? 3.111 -12.948 9.226 1.00 87.56 82 SER A CA 1
ATOM 637 C C . SER A 1 82 ? 2.441 -11.889 10.095 1.00 87.56 82 SER A C 1
ATOM 639 O O . SER A 1 82 ? 1.382 -12.157 10.652 1.00 87.56 82 SER A O 1
ATOM 641 N N . THR A 1 83 ? 2.999 -10.679 10.163 1.00 84.88 83 THR A N 1
ATOM 642 C CA . THR A 1 83 ? 2.402 -9.573 10.921 1.00 84.88 83 THR A CA 1
ATOM 643 C C . THR A 1 83 ? 1.088 -9.096 10.304 1.00 84.88 83 THR A C 1
ATOM 645 O O . THR A 1 83 ? 0.124 -8.907 11.036 1.00 84.88 83 THR A O 1
ATOM 648 N N . LEU A 1 84 ? 1.010 -8.953 8.975 1.00 86.69 84 LEU A N 1
ATOM 649 C CA . LEU A 1 84 ? -0.227 -8.592 8.268 1.00 86.69 84 LEU A CA 1
ATOM 650 C C . LEU A 1 84 ? -1.327 -9.634 8.504 1.00 86.69 84 LEU A C 1
ATOM 652 O O . LEU A 1 84 ? -2.455 -9.277 8.824 1.00 86.69 84 LEU A O 1
ATOM 656 N N . ARG A 1 85 ? -0.981 -10.925 8.419 1.00 87.88 85 ARG A N 1
ATOM 657 C CA . ARG A 1 85 ? -1.912 -12.028 8.688 1.00 87.88 85 ARG A CA 1
ATOM 658 C C . ARG A 1 85 ? -2.339 -12.074 10.150 1.00 87.88 85 ARG A C 1
ATOM 660 O O . ARG A 1 85 ? -3.512 -12.283 10.429 1.00 87.88 85 ARG A O 1
ATOM 667 N N . PHE A 1 86 ? -1.400 -11.900 11.078 1.00 82.00 86 PHE A N 1
ATOM 668 C CA . PHE A 1 86 ? -1.719 -11.845 12.500 1.00 82.00 86 PHE A CA 1
ATOM 669 C C . PHE A 1 86 ? -2.682 -10.702 12.783 1.00 82.00 86 PHE A C 1
ATOM 671 O O . PHE A 1 86 ? -3.709 -10.935 13.407 1.00 82.00 86 PHE A O 1
ATOM 678 N N . ALA A 1 87 ? -2.382 -9.508 12.267 1.00 80.94 87 ALA A N 1
ATOM 679 C CA . ALA A 1 87 ? -3.278 -8.379 12.381 1.00 80.94 87 ALA A CA 1
ATOM 680 C C . ALA A 1 87 ? -4.658 -8.773 11.838 1.00 80.94 87 ALA A C 1
ATOM 682 O O . ALA A 1 87 ? -5.631 -8.605 12.554 1.00 80.94 87 ALA A O 1
ATOM 683 N N . GLN A 1 88 ? -4.746 -9.354 10.627 1.00 82.94 88 GLN A N 1
ATOM 684 C CA . GLN A 1 88 ? -6.030 -9.628 9.946 1.00 82.94 88 GLN A CA 1
ATOM 685 C C . GLN A 1 88 ? -6.889 -10.610 10.720 1.00 82.94 88 GLN A C 1
ATOM 687 O O . GLN A 1 88 ? -8.095 -10.451 10.798 1.00 82.94 88 GLN A O 1
ATOM 692 N N . ASN A 1 89 ? -6.254 -11.595 11.340 1.00 80.25 89 ASN A N 1
ATOM 693 C CA . ASN A 1 89 ? -6.962 -12.592 12.122 1.00 80.25 89 ASN A CA 1
ATOM 694 C C . ASN A 1 89 ? -7.316 -12.100 13.532 1.00 80.25 89 ASN A C 1
ATOM 696 O O . ASN A 1 89 ? -8.276 -12.586 14.119 1.00 80.25 89 ASN A O 1
ATOM 700 N N . ALA A 1 90 ? -6.503 -11.210 14.109 1.00 75.38 90 ALA A N 1
ATOM 701 C CA . ALA A 1 90 ? -6.670 -10.725 15.478 1.00 75.38 90 ALA A CA 1
ATOM 702 C C . ALA A 1 90 ? -7.425 -9.392 15.561 1.00 75.38 90 ALA A C 1
ATOM 704 O O . ALA A 1 90 ? -7.739 -8.953 16.664 1.00 75.38 90 ALA A O 1
ATOM 705 N N . ASN A 1 91 ? -7.717 -8.753 14.425 1.00 70.38 91 ASN A N 1
ATOM 706 C CA . ASN A 1 91 ? -8.456 -7.493 14.329 1.00 70.38 91 ASN A CA 1
ATOM 707 C C . ASN A 1 91 ? -7.805 -6.342 15.086 1.00 70.38 91 ASN A C 1
ATOM 709 O O . ASN A 1 91 ? -8.474 -5.477 15.650 1.00 70.38 91 ASN A O 1
ATOM 713 N N . VAL A 1 92 ? -6.476 -6.348 15.113 1.00 70.94 92 VAL A N 1
ATOM 714 C CA . VAL A 1 92 ? -5.678 -5.369 15.846 1.00 70.94 92 VAL A CA 1
ATOM 715 C C . VAL A 1 92 ? -5.017 -4.385 14.902 1.00 70.94 92 VAL A C 1
ATOM 717 O O . VAL A 1 92 ? -4.572 -4.726 13.803 1.00 70.94 92 VAL A O 1
ATOM 720 N N . LEU A 1 93 ? -4.871 -3.152 15.378 1.00 73.50 93 LEU A N 1
ATOM 721 C CA . LEU A 1 93 ? -3.981 -2.195 14.746 1.00 73.50 93 LEU A CA 1
ATOM 722 C C . LEU A 1 93 ? -2.524 -2.644 14.938 1.00 73.50 93 LEU A C 1
ATOM 724 O O . LEU A 1 93 ? -2.062 -2.812 16.067 1.00 73.50 93 LEU A O 1
ATOM 728 N N . ALA A 1 94 ? -1.790 -2.810 13.836 1.00 74.19 94 ALA A N 1
ATOM 729 C CA . ALA A 1 94 ? -0.388 -3.213 13.853 1.00 74.19 94 ALA A CA 1
ATOM 730 C C . ALA A 1 94 ? 0.490 -2.203 13.105 1.00 74.19 94 ALA A C 1
ATOM 732 O O . ALA A 1 94 ? 0.138 -1.704 12.036 1.00 74.19 94 ALA A O 1
ATOM 733 N N . ILE A 1 95 ? 1.670 -1.932 13.661 1.00 76.62 95 ILE A N 1
ATOM 734 C CA . ILE A 1 95 ? 2.663 -1.029 13.074 1.00 76.62 95 ILE A CA 1
ATOM 735 C C . ILE A 1 95 ? 3.845 -1.865 12.587 1.00 76.62 95 ILE A C 1
ATOM 737 O O . ILE A 1 95 ? 4.418 -2.634 13.360 1.00 76.62 95 ILE A O 1
ATOM 741 N N . ILE A 1 96 ? 4.244 -1.690 11.323 1.00 73.12 96 ILE A N 1
ATOM 742 C CA . ILE A 1 96 ? 5.469 -2.287 10.784 1.00 73.12 96 ILE A CA 1
ATOM 743 C C . ILE A 1 96 ? 6.473 -1.181 10.482 1.00 73.12 96 ILE A C 1
ATOM 745 O O . ILE A 1 96 ? 6.329 -0.397 9.546 1.00 73.12 96 ILE A O 1
ATOM 749 N N . HIS A 1 97 ? 7.553 -1.162 11.255 1.00 68.62 97 HIS A N 1
ATOM 750 C CA . HIS A 1 97 ? 8.685 -0.275 11.025 1.00 68.62 97 HIS A CA 1
ATOM 751 C C . HIS A 1 97 ? 9.856 -1.033 10.389 1.00 68.62 97 HIS A C 1
ATOM 753 O O . HIS A 1 97 ? 10.036 -2.235 10.573 1.00 68.62 97 HIS A O 1
ATOM 759 N N . GLY A 1 98 ? 10.696 -0.315 9.650 1.00 67.31 98 GLY A N 1
ATOM 760 C CA . GLY A 1 98 ? 11.930 -0.852 9.083 1.00 67.31 98 GLY A CA 1
ATOM 761 C C . GLY A 1 98 ? 12.641 0.203 8.251 1.00 67.31 98 GLY A C 1
ATOM 762 O O . GLY A 1 98 ? 12.024 1.201 7.883 1.00 67.31 98 GLY A O 1
ATOM 763 N N . ALA A 1 99 ? 13.915 -0.011 7.931 1.00 67.50 99 ALA A N 1
ATOM 764 C CA . ALA A 1 99 ? 14.658 0.915 7.079 1.00 67.50 99 ALA A CA 1
ATOM 765 C C . ALA A 1 99 ? 13.978 1.104 5.706 1.00 67.50 99 ALA A C 1
ATOM 767 O O . ALA A 1 99 ? 13.227 0.238 5.238 1.00 67.50 99 ALA A O 1
ATOM 768 N N . SER A 1 100 ? 14.229 2.239 5.055 1.00 70.75 100 SER A N 1
ATOM 769 C CA . SER A 1 100 ? 13.797 2.436 3.670 1.00 70.75 100 SER A CA 1
ATOM 770 C C . SER A 1 100 ? 14.490 1.435 2.743 1.00 70.75 100 SER A C 1
ATOM 772 O O . SER A 1 100 ? 15.603 0.983 3.011 1.00 70.75 100 SER A O 1
ATOM 774 N N . GLY A 1 101 ? 13.795 1.012 1.687 1.00 74.31 101 GLY A N 1
ATOM 775 C CA . GLY A 1 101 ? 14.315 0.040 0.720 1.00 74.31 101 GLY A CA 1
ATOM 776 C C . GLY A 1 101 ? 14.247 -1.437 1.138 1.00 74.31 101 GLY A C 1
ATOM 777 O O . GLY A 1 101 ? 14.549 -2.298 0.321 1.00 74.31 101 GLY A O 1
ATOM 778 N N . VAL A 1 102 ? 13.777 -1.781 2.346 1.00 75.56 102 VAL A N 1
ATOM 779 C CA . VAL A 1 102 ? 13.663 -3.196 2.791 1.00 75.56 102 VAL A CA 1
ATOM 780 C C . VAL A 1 102 ? 12.480 -3.965 2.174 1.00 75.56 102 VAL A C 1
ATOM 782 O O . VAL A 1 102 ? 12.214 -5.104 2.549 1.00 75.56 102 VAL A O 1
ATOM 785 N N . GLY A 1 103 ? 11.754 -3.346 1.238 1.00 81.38 103 GLY A N 1
ATOM 786 C CA . GLY A 1 103 ? 10.678 -3.990 0.480 1.00 81.38 103 GLY A CA 1
ATOM 787 C C . GLY A 1 103 ? 9.292 -3.944 1.129 1.00 81.38 103 GLY A C 1
ATOM 788 O O . GLY A 1 103 ? 8.434 -4.731 0.743 1.00 81.38 103 GLY A O 1
ATOM 789 N N . LYS A 1 104 ? 9.040 -3.035 2.082 1.00 82.69 104 LYS A N 1
ATOM 790 C CA . LYS A 1 104 ? 7.757 -2.955 2.811 1.00 82.69 104 LYS A CA 1
ATOM 791 C C . LYS A 1 104 ? 6.558 -2.688 1.895 1.00 82.69 104 LYS A C 1
ATOM 793 O O . LYS A 1 104 ? 5.611 -3.470 1.889 1.00 82.69 104 LYS A O 1
ATOM 798 N N . THR A 1 105 ? 6.649 -1.656 1.058 1.00 85.81 105 THR A N 1
ATOM 799 C CA . THR A 1 105 ? 5.640 -1.321 0.039 1.00 85.81 105 THR A CA 1
ATOM 800 C C . THR A 1 105 ? 5.390 -2.482 -0.920 1.00 85.81 105 THR A C 1
ATOM 802 O O . THR A 1 105 ? 4.245 -2.823 -1.213 1.00 85.81 105 THR A O 1
ATOM 805 N N . GLN A 1 106 ? 6.458 -3.141 -1.385 1.00 88.88 106 GLN A N 1
ATOM 806 C CA . GLN A 1 106 ? 6.321 -4.273 -2.299 1.00 88.88 106 GLN A CA 1
ATOM 807 C C . GLN A 1 106 ? 5.653 -5.470 -1.611 1.00 88.88 106 GLN A C 1
ATOM 809 O O . GLN A 1 106 ? 4.783 -6.103 -2.200 1.00 88.88 106 GLN A O 1
ATOM 814 N N . ALA A 1 107 ? 6.000 -5.744 -0.351 1.00 88.06 107 ALA A N 1
ATOM 815 C CA . ALA A 1 107 ? 5.360 -6.784 0.442 1.00 88.06 107 ALA A CA 1
ATOM 816 C C . ALA A 1 107 ? 3.867 -6.490 0.674 1.00 88.06 107 ALA A C 1
ATOM 818 O O . ALA A 1 107 ? 3.050 -7.385 0.489 1.00 88.06 107 ALA A O 1
ATOM 819 N N . ALA A 1 108 ? 3.484 -5.251 0.995 1.00 88.75 108 ALA A N 1
ATOM 820 C CA . ALA A 1 108 ? 2.080 -4.858 1.142 1.00 88.75 108 ALA A CA 1
ATOM 821 C C . ALA A 1 108 ? 1.266 -5.074 -0.148 1.00 88.75 108 ALA A C 1
ATOM 823 O O . ALA A 1 108 ? 0.190 -5.673 -0.121 1.00 88.75 108 ALA A O 1
ATOM 824 N N . ARG A 1 109 ? 1.802 -4.644 -1.298 1.00 90.94 109 ARG A N 1
ATOM 825 C CA . ARG A 1 109 ? 1.159 -4.831 -2.612 1.00 90.94 109 ARG A CA 1
ATOM 826 C C . ARG A 1 109 ? 1.018 -6.303 -2.984 1.00 90.94 109 ARG A C 1
ATOM 828 O O . ARG A 1 109 ? -0.018 -6.711 -3.503 1.00 90.94 109 ARG A O 1
ATOM 835 N N . GLU A 1 110 ? 2.038 -7.106 -2.703 1.00 91.75 110 GLU A N 1
ATOM 836 C CA . GLU A 1 110 ? 1.999 -8.546 -2.962 1.00 91.75 110 GLU A CA 1
ATOM 837 C C . GLU A 1 110 ? 1.080 -9.289 -2.001 1.00 91.75 110 GLU A C 1
ATOM 839 O O . GLU A 1 110 ? 0.402 -10.222 -2.421 1.00 91.75 110 GLU A O 1
ATOM 844 N N . TYR A 1 111 ? 0.982 -8.849 -0.747 1.00 89.50 111 TYR A N 1
ATOM 845 C CA . TYR A 1 111 ? -0.022 -9.360 0.178 1.00 89.50 111 TYR A CA 1
ATOM 846 C C . TYR A 1 111 ? -1.428 -9.092 -0.370 1.00 89.50 111 TYR A C 1
ATOM 848 O O . TYR A 1 111 ? -2.211 -10.027 -0.519 1.00 89.50 111 TYR A O 1
ATOM 856 N N . ARG A 1 112 ? -1.708 -7.854 -0.805 1.00 91.19 112 ARG A N 1
ATOM 857 C CA . ARG A 1 112 ? -2.977 -7.503 -1.463 1.00 91.19 112 ARG A CA 1
ATOM 858 C C . ARG A 1 112 ? -3.281 -8.371 -2.681 1.00 91.19 112 ARG A C 1
ATOM 860 O O . ARG A 1 112 ? -4.422 -8.740 -2.910 1.00 91.19 112 ARG A O 1
ATOM 867 N N . ARG A 1 113 ? -2.265 -8.707 -3.478 1.00 92.50 113 ARG A N 1
ATOM 868 C CA . ARG A 1 113 ? -2.439 -9.557 -4.664 1.00 92.50 113 ARG A CA 1
ATOM 869 C C . ARG A 1 113 ? -2.801 -11.004 -4.312 1.00 92.50 113 ARG A C 1
ATOM 871 O O . ARG A 1 113 ? -3.446 -11.674 -5.112 1.00 92.50 113 ARG A O 1
ATOM 878 N N . ARG A 1 114 ? -2.332 -11.503 -3.166 1.00 89.75 114 ARG A N 1
ATOM 879 C CA . ARG A 1 114 ? -2.464 -12.912 -2.764 1.00 89.75 114 ARG A CA 1
ATOM 880 C C . ARG A 1 114 ? -3.701 -13.203 -1.919 1.00 89.75 114 ARG A C 1
ATOM 882 O O . ARG A 1 114 ? -4.136 -14.351 -1.904 1.00 89.75 114 ARG A O 1
ATOM 889 N N . TYR A 1 115 ? -4.231 -12.211 -1.207 1.00 85.69 115 TYR A N 1
ATOM 890 C CA . TYR A 1 115 ? -5.331 -12.393 -0.259 1.00 85.69 115 TYR A CA 1
ATOM 891 C C . TYR A 1 115 ? -6.512 -11.480 -0.590 1.00 85.69 115 TYR A C 1
ATOM 893 O O . TYR A 1 115 ? -6.348 -10.386 -1.123 1.00 85.69 115 TYR A O 1
ATOM 901 N N . ASN A 1 116 ? -7.714 -11.946 -0.259 1.00 84.06 116 ASN A N 1
ATOM 902 C CA . ASN A 1 116 ? -8.949 -11.209 -0.503 1.00 84.06 116 ASN A CA 1
ATOM 903 C C . ASN A 1 116 ? -9.181 -10.134 0.558 1.00 84.06 116 ASN A C 1
ATOM 905 O O . ASN A 1 116 ? -8.650 -10.215 1.665 1.00 84.06 116 ASN A O 1
ATOM 909 N N . ASN A 1 117 ? -10.025 -9.160 0.212 1.00 86.69 117 ASN A N 1
ATOM 910 C CA . ASN A 1 117 ? -10.470 -8.085 1.102 1.00 86.69 117 ASN A CA 1
ATOM 911 C C . ASN A 1 117 ? -9.313 -7.271 1.699 1.00 86.69 117 ASN A C 1
ATOM 913 O O . ASN A 1 117 ? -9.466 -6.633 2.729 1.00 86.69 117 ASN A O 1
ATOM 917 N N . VAL A 1 118 ? -8.153 -7.265 1.043 1.00 89.56 118 VAL A N 1
ATOM 918 C CA . VAL A 1 118 ? -7.030 -6.404 1.401 1.00 89.56 118 VAL A CA 1
ATOM 919 C C . VAL A 1 118 ? -7.108 -5.132 0.561 1.00 89.56 118 VAL A C 1
ATOM 921 O O . VAL A 1 118 ? -7.252 -5.191 -0.660 1.00 89.56 118 VAL A O 1
ATOM 924 N N . TRP A 1 119 ? -6.957 -3.987 1.205 1.00 94.12 119 TRP A N 1
ATOM 925 C CA . TRP A 1 119 ? -6.951 -2.659 0.605 1.00 94.12 119 TRP A CA 1
ATOM 926 C C . TRP A 1 119 ? -5.641 -1.978 0.953 1.00 94.12 119 TRP A C 1
ATOM 928 O O . TRP A 1 119 ? -5.177 -2.086 2.084 1.00 94.12 119 TRP A O 1
ATOM 938 N N . VAL A 1 120 ? -5.016 -1.294 -0.001 1.00 93.50 120 VAL A N 1
ATOM 939 C CA . VAL A 1 120 ? -3.751 -0.593 0.250 1.00 93.50 120 VAL A CA 1
ATOM 940 C C . VAL A 1 120 ? -3.903 0.855 -0.177 1.00 93.50 120 VAL A C 1
ATOM 942 O O . VAL A 1 120 ? -4.078 1.138 -1.357 1.00 93.50 120 VAL A O 1
ATOM 945 N N . VAL A 1 121 ? -3.767 1.769 0.776 1.00 92.94 121 VAL A N 1
ATOM 946 C CA . VAL A 1 121 ? -3.671 3.208 0.533 1.00 92.94 121 VAL A CA 1
ATOM 947 C C . VAL A 1 121 ? -2.253 3.672 0.840 1.00 92.94 121 VAL A C 1
ATOM 949 O O . VAL A 1 121 ? -1.600 3.152 1.740 1.00 92.94 121 VAL A O 1
ATOM 952 N N . THR A 1 122 ? -1.746 4.639 0.084 1.00 91.44 122 THR A N 1
ATOM 953 C CA . THR A 1 122 ? -0.407 5.202 0.305 1.00 91.44 122 THR A CA 1
ATOM 954 C C . THR A 1 122 ? -0.557 6.676 0.629 1.00 91.44 122 THR A C 1
ATOM 956 O O . THR A 1 122 ? -0.945 7.461 -0.240 1.00 91.44 122 THR A O 1
ATOM 959 N N . ALA A 1 123 ? -0.237 7.051 1.864 1.00 88.75 123 ALA A N 1
ATOM 960 C CA . ALA A 1 123 ? -0.205 8.443 2.264 1.00 88.75 123 ALA A CA 1
ATOM 961 C C . ALA A 1 123 ? 0.962 9.169 1.574 1.00 88.75 123 ALA A C 1
ATOM 963 O O . ALA A 1 123 ? 1.987 8.602 1.207 1.00 88.75 123 ALA A O 1
ATOM 964 N N . SER A 1 124 ? 0.775 10.457 1.331 1.00 90.69 124 SER A N 1
ATOM 965 C CA . SER A 1 124 ? 1.800 11.358 0.806 1.00 90.69 124 SER A CA 1
ATOM 966 C C . SER A 1 124 ? 1.505 12.760 1.323 1.00 90.69 124 SER A C 1
ATOM 968 O O . SER A 1 124 ? 0.377 12.999 1.751 1.00 90.69 124 SER A O 1
ATOM 970 N N . PRO A 1 125 ? 2.429 13.731 1.241 1.00 90.00 125 PRO A N 1
ATOM 971 C CA . PRO A 1 125 ? 2.147 15.097 1.690 1.00 90.00 125 PRO A CA 1
ATOM 972 C C . PRO A 1 125 ? 0.886 15.720 1.060 1.00 90.00 125 PRO A C 1
ATOM 974 O O . PRO A 1 125 ? 0.201 16.515 1.692 1.00 90.00 125 PRO A O 1
ATOM 977 N N . SER A 1 126 ? 0.547 15.329 -0.173 1.00 90.19 126 SER A N 1
ATOM 978 C CA . SER A 1 126 ? -0.685 15.730 -0.868 1.00 90.19 126 SER A CA 1
ATOM 979 C C . SER A 1 126 ? -1.935 14.921 -0.495 1.00 90.19 126 SER A C 1
ATOM 981 O O . SER A 1 126 ? -3.037 15.364 -0.791 1.00 90.19 126 SER A O 1
ATOM 983 N N . ARG A 1 127 ? -1.779 13.745 0.123 1.00 89.31 127 ARG A N 1
ATOM 984 C CA . ARG A 1 127 ? -2.847 12.775 0.434 1.00 89.31 127 ARG A CA 1
ATOM 985 C C . ARG A 1 127 ? -2.856 12.374 1.911 1.00 89.31 127 ARG A C 1
ATOM 987 O O . ARG A 1 127 ? -3.192 11.246 2.255 1.00 89.31 127 ARG A O 1
ATOM 994 N N . SER A 1 128 ? -2.417 13.272 2.789 1.00 90.12 128 SER A N 1
ATOM 995 C CA . SER A 1 128 ? -2.257 12.968 4.212 1.00 90.12 128 SER A CA 1
ATOM 996 C C . SER A 1 128 ? -3.301 13.604 5.114 1.00 90.12 128 SER A C 1
ATOM 998 O O . SER A 1 128 ? -3.477 13.151 6.241 1.00 90.12 128 SER A O 1
ATOM 1000 N N . SER A 1 129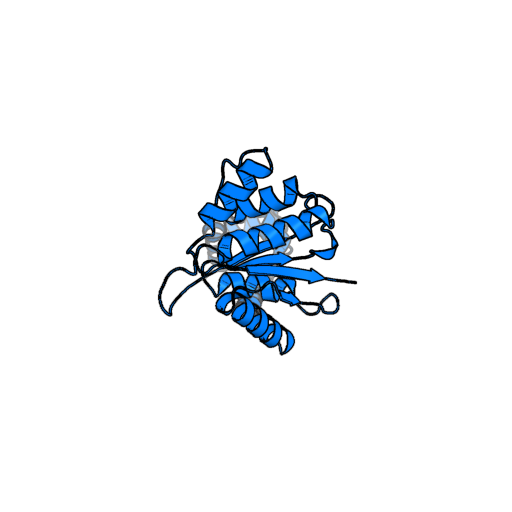 ? -4.008 14.645 4.662 1.00 94.75 129 SER A N 1
ATOM 1001 C CA . SER A 1 129 ? -5.056 15.248 5.489 1.00 94.75 129 SER A CA 1
ATOM 1002 C C . SER A 1 129 ? -6.151 14.223 5.805 1.00 94.75 129 SER A C 1
ATOM 1004 O O . SER A 1 129 ? -6.395 13.317 5.009 1.00 94.75 129 SER A O 1
ATOM 1006 N N . LEU A 1 130 ? -6.859 14.396 6.928 1.00 93.44 130 LEU A N 1
ATOM 1007 C CA . LEU A 1 130 ? -7.941 13.483 7.310 1.00 93.44 130 LEU A CA 1
ATOM 1008 C C . LEU A 1 130 ? -8.975 13.293 6.180 1.00 93.44 130 LEU A C 1
ATOM 1010 O O . LEU A 1 130 ? -9.423 12.182 5.923 1.00 93.44 130 LEU A O 1
ATOM 1014 N N . SER A 1 131 ? -9.350 14.371 5.485 1.00 94.19 131 SER A N 1
ATOM 1015 C CA . SER A 1 131 ? -10.308 14.276 4.377 1.00 94.19 131 SER A CA 1
ATOM 1016 C C . SER A 1 131 ? -9.748 13.485 3.195 1.00 94.19 131 SER A C 1
ATOM 1018 O O . SER A 1 131 ? -10.472 12.678 2.622 1.00 94.19 131 SER A O 1
ATOM 1020 N N . GLU A 1 132 ? -8.481 13.716 2.843 1.00 95.00 132 GLU A N 1
ATOM 1021 C CA . GLU A 1 132 ? -7.833 13.055 1.705 1.00 95.00 132 GLU A CA 1
ATOM 1022 C C . GLU A 1 132 ? -7.639 11.564 1.976 1.00 95.00 132 GLU A C 1
ATOM 1024 O O . GLU A 1 132 ? -8.010 10.744 1.143 1.00 95.00 132 GLU A O 1
ATOM 1029 N N . ILE A 1 133 ? -7.143 11.185 3.160 1.00 93.88 133 ILE A N 1
ATOM 1030 C CA . ILE A 1 133 ? -6.916 9.768 3.459 1.00 93.88 133 ILE A CA 1
ATOM 1031 C C . ILE A 1 133 ? -8.231 8.986 3.535 1.00 93.88 133 ILE A C 1
ATOM 1033 O O . ILE A 1 133 ? -8.315 7.892 2.987 1.00 93.88 133 ILE A O 1
ATOM 1037 N N . LEU A 1 134 ? -9.291 9.555 4.128 1.00 95.19 134 LEU A N 1
ATOM 1038 C CA . LEU A 1 134 ? -10.619 8.932 4.107 1.00 95.19 134 LEU A CA 1
ATOM 1039 C C . LEU A 1 134 ? -11.139 8.783 2.673 1.00 95.19 134 LEU A C 1
ATOM 1041 O O . LEU A 1 134 ? -11.781 7.787 2.350 1.00 95.19 134 LEU A O 1
ATOM 1045 N N . TYR A 1 135 ? -10.865 9.754 1.804 1.00 95.12 135 TYR A N 1
ATOM 1046 C CA . TYR A 1 135 ? -11.286 9.690 0.410 1.00 95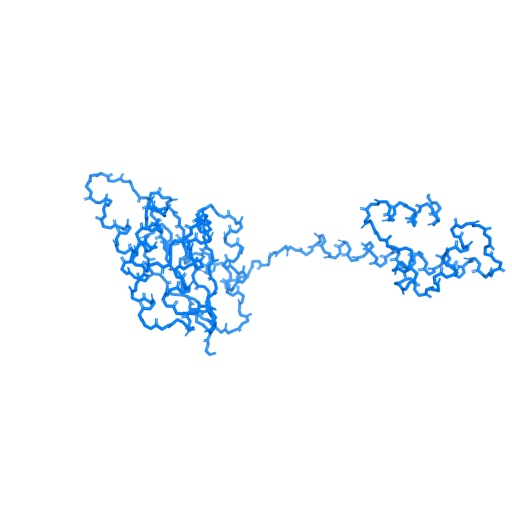.12 135 TYR A CA 1
ATOM 1047 C C . TYR A 1 135 ? -10.535 8.600 -0.366 1.00 95.12 135 TYR A C 1
ATOM 1049 O O . TYR A 1 135 ? -11.175 7.789 -1.032 1.00 95.12 135 TYR A O 1
ATOM 1057 N N . GLU A 1 136 ? -9.212 8.503 -0.214 1.00 94.31 136 GLU A N 1
ATOM 1058 C CA . GLU A 1 136 ? -8.402 7.425 -0.804 1.00 94.31 136 GLU A CA 1
ATOM 1059 C C . GLU A 1 136 ? -8.882 6.045 -0.332 1.00 94.31 136 GLU A C 1
ATOM 1061 O O . GLU A 1 136 ? -9.033 5.128 -1.139 1.00 94.31 136 GLU A O 1
ATOM 1066 N N . ILE A 1 137 ? -9.197 5.906 0.961 1.00 94.56 137 ILE A N 1
ATOM 1067 C CA . ILE A 1 137 ? -9.761 4.670 1.515 1.00 94.56 137 ILE A CA 1
ATOM 1068 C C . ILE A 1 137 ? -11.103 4.351 0.860 1.00 94.56 137 ILE A C 1
ATOM 1070 O O . ILE A 1 137 ? -11.315 3.217 0.441 1.00 94.56 137 ILE A O 1
ATOM 1074 N N . ALA A 1 138 ? -12.003 5.332 0.754 1.00 95.06 138 ALA A N 1
ATOM 1075 C CA . ALA A 1 138 ? -13.313 5.141 0.144 1.00 95.06 138 ALA A CA 1
ATOM 1076 C C . ALA A 1 138 ? -13.202 4.637 -1.301 1.00 95.06 138 ALA A C 1
ATOM 1078 O O . ALA A 1 138 ? -13.898 3.688 -1.669 1.00 95.06 138 ALA A O 1
ATOM 1079 N N . LEU A 1 139 ? -12.296 5.215 -2.091 1.00 94.25 139 LEU A N 1
ATOM 1080 C CA . LEU A 1 139 ? -12.024 4.754 -3.451 1.00 94.25 139 LEU A CA 1
ATOM 1081 C C . LEU A 1 139 ? -11.493 3.314 -3.467 1.00 94.25 139 LEU A C 1
ATOM 1083 O O . LEU A 1 139 ? -12.008 2.492 -4.227 1.00 94.25 139 LEU A O 1
ATOM 1087 N N . GLU A 1 140 ? -10.524 2.989 -2.608 1.00 92.88 140 GLU A N 1
ATOM 1088 C CA . GLU A 1 140 ? -9.903 1.658 -2.550 1.00 92.88 140 GLU A CA 1
ATOM 1089 C C . GLU A 1 140 ? -10.912 0.571 -2.126 1.00 92.88 140 GLU A C 1
ATOM 1091 O O . GLU A 1 140 ? -10.892 -0.535 -2.666 1.00 92.88 140 GLU A O 1
ATOM 1096 N N . VAL A 1 141 ? -11.870 0.884 -1.242 1.00 90.69 141 VAL A N 1
ATOM 1097 C CA . VAL A 1 141 ? -12.959 -0.045 -0.866 1.00 90.69 141 VAL A CA 1
ATOM 1098 C C . VAL A 1 141 ? -14.122 -0.077 -1.873 1.00 90.69 141 VAL A C 1
ATOM 1100 O O . VAL A 1 141 ? -15.120 -0.776 -1.660 1.00 90.69 141 VAL A O 1
ATOM 1103 N N . GLY A 1 142 ? -14.017 0.659 -2.984 1.00 91.81 142 GLY A N 1
ATOM 1104 C CA . GLY A 1 142 ? -14.973 0.644 -4.094 1.00 91.81 142 GLY A CA 1
ATOM 1105 C C . GLY A 1 142 ? -16.167 1.593 -3.944 1.00 91.81 142 GLY A C 1
ATOM 1106 O O . GLY A 1 142 ? -17.245 1.303 -4.465 1.00 91.81 142 GLY A O 1
ATOM 1107 N N . ILE A 1 143 ? -16.018 2.704 -3.220 1.00 92.19 143 ILE A N 1
ATOM 1108 C CA . ILE A 1 143 ? -17.015 3.782 -3.120 1.00 92.19 143 ILE A CA 1
ATOM 1109 C C . ILE A 1 143 ? -16.623 4.891 -4.105 1.00 92.19 143 ILE A C 1
ATOM 1111 O O . ILE A 1 143 ? -15.818 5.762 -3.793 1.00 92.19 143 ILE A O 1
ATOM 1115 N N . SER A 1 144 ? -17.198 4.862 -5.308 1.00 83.19 144 SER A N 1
ATOM 1116 C CA . SER A 1 144 ? -16.843 5.782 -6.400 1.00 83.19 144 SER A CA 1
ATOM 1117 C C . SER A 1 144 ? -17.470 7.180 -6.299 1.00 83.19 144 SER A C 1
ATOM 1119 O O . SER A 1 144 ? -16.928 8.119 -6.870 1.00 83.19 144 SER A O 1
ATOM 1121 N N . ASP A 1 145 ? -18.594 7.330 -5.591 1.00 85.38 145 ASP A N 1
ATOM 1122 C CA . ASP A 1 145 ? -19.279 8.617 -5.360 1.00 85.38 145 ASP A CA 1
ATOM 1123 C C . ASP A 1 145 ? -19.203 8.999 -3.873 1.00 85.38 145 ASP A C 1
ATOM 1125 O O . ASP A 1 145 ? -20.191 9.054 -3.136 1.00 85.38 145 ASP A O 1
ATOM 1129 N N . ALA A 1 146 ? -17.968 9.128 -3.390 1.00 86.31 146 ALA A N 1
ATOM 1130 C CA . ALA A 1 146 ? -17.681 9.369 -1.987 1.00 86.31 146 ALA A CA 1
ATOM 1131 C C . ALA A 1 146 ? -18.071 10.807 -1.577 1.00 86.31 146 ALA A C 1
ATOM 1133 O O . ALA A 1 146 ? -17.620 11.784 -2.185 1.00 86.31 146 ALA A O 1
ATOM 1134 N N . PRO A 1 147 ? -18.879 10.990 -0.514 1.00 88.81 147 PRO A N 1
ATOM 1135 C CA . PRO A 1 147 ? -19.273 12.319 -0.067 1.00 88.81 147 PRO A CA 1
ATOM 1136 C C . PRO A 1 147 ? -18.081 13.084 0.513 1.00 88.81 147 PRO A C 1
ATOM 1138 O O . PRO A 1 147 ? -17.272 12.540 1.258 1.00 88.81 147 PRO A O 1
ATOM 1141 N N . ARG A 1 148 ? -18.034 14.401 0.287 1.00 84.81 148 ARG A N 1
ATOM 1142 C CA . ARG A 1 148 ? -16.950 15.265 0.800 1.00 84.81 148 ARG A CA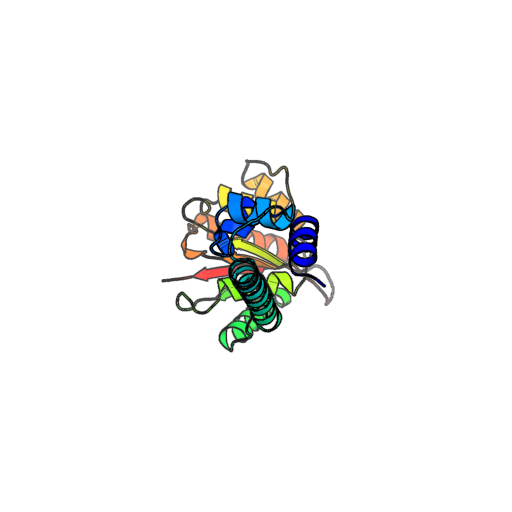 1
ATOM 1143 C C . ARG A 1 148 ? -16.977 15.505 2.314 1.00 84.81 148 ARG A C 1
ATOM 1145 O O . ARG A 1 148 ? -16.016 16.015 2.882 1.00 84.81 148 ARG A O 1
ATOM 1152 N N . ARG A 1 149 ? -18.092 15.205 2.989 1.00 93.06 149 ARG A N 1
ATOM 1153 C CA . ARG A 1 149 ? -18.236 15.431 4.435 1.00 93.06 149 ARG A CA 1
ATOM 1154 C C . ARG A 1 149 ? -17.608 14.270 5.211 1.00 93.06 149 ARG A C 1
ATOM 1156 O O . ARG A 1 149 ? -18.193 13.189 5.236 1.00 93.06 149 ARG A O 1
ATOM 1163 N N . LYS A 1 150 ? -16.506 14.547 5.924 1.00 91.06 150 LYS A N 1
ATOM 1164 C CA . LYS A 1 150 ? -15.717 13.593 6.736 1.00 91.06 150 LYS A CA 1
ATOM 1165 C C . LYS A 1 150 ? -16.566 12.567 7.499 1.00 91.06 150 LYS A C 1
ATOM 1167 O O . LYS A 1 150 ? -16.452 11.378 7.251 1.00 91.06 150 LYS A O 1
ATOM 1172 N N . GLY A 1 151 ? -17.487 13.015 8.357 1.00 91.94 151 GLY A N 1
ATOM 1173 C CA . GLY A 1 151 ? -18.281 12.092 9.181 1.00 91.94 151 GLY A CA 1
ATOM 1174 C C . GLY A 1 151 ? -19.224 11.177 8.387 1.00 91.94 151 GLY A C 1
ATOM 1175 O O . GLY A 1 151 ? -19.471 10.047 8.793 1.00 91.94 151 GLY A O 1
ATOM 1176 N N . THR A 1 152 ? -19.761 11.633 7.249 1.00 93.19 152 THR A N 1
ATOM 1177 C CA . THR A 1 152 ? -20.561 10.757 6.373 1.00 93.19 152 THR A CA 1
ATOM 1178 C C . THR A 1 152 ? -19.663 9.755 5.657 1.00 93.19 152 THR A C 1
ATOM 1180 O O . THR A 1 152 ? -20.027 8.589 5.550 1.00 93.19 152 THR A O 1
ATOM 1183 N N . LEU A 1 153 ? -18.496 10.208 5.200 1.00 94.12 153 LEU A N 1
ATOM 1184 C CA . LEU A 1 153 ? -17.504 9.384 4.525 1.00 94.12 153 LEU A CA 1
ATOM 1185 C C . LEU A 1 153 ? -16.979 8.265 5.437 1.00 94.12 153 LEU A C 1
ATOM 1187 O O . LEU A 1 153 ? -17.059 7.101 5.060 1.00 94.12 153 LEU A O 1
ATOM 1191 N N . SER A 1 154 ? -16.563 8.610 6.659 1.00 92.88 154 SER A N 1
ATOM 1192 C CA . SER A 1 154 ? -16.087 7.675 7.690 1.00 92.88 154 SER A CA 1
ATOM 1193 C C . SER A 1 154 ? -17.112 6.562 7.961 1.00 92.88 154 SER A C 1
ATOM 1195 O O . SER A 1 154 ? -16.816 5.382 7.783 1.00 92.88 154 SER A O 1
ATOM 1197 N N . ARG A 1 155 ? -18.385 6.916 8.202 1.00 92.75 155 ARG A N 1
ATOM 1198 C CA . ARG A 1 155 ? -19.467 5.927 8.391 1.00 92.75 155 ARG A CA 1
ATOM 1199 C C . ARG A 1 155 ? -19.741 5.053 7.166 1.00 92.75 155 ARG A C 1
ATOM 1201 O O . ARG A 1 155 ? -20.139 3.899 7.314 1.00 92.75 155 ARG A O 1
ATOM 1208 N N . LEU A 1 156 ? -19.611 5.589 5.951 1.00 93.88 156 LEU A N 1
ATOM 1209 C CA . LEU A 1 156 ? -19.792 4.795 4.730 1.00 93.88 156 LEU A CA 1
ATOM 1210 C C . LEU A 1 156 ? -18.667 3.776 4.557 1.00 93.88 156 LEU A C 1
ATOM 1212 O O . LEU A 1 156 ? -18.947 2.627 4.220 1.00 93.88 156 LEU A O 1
ATOM 1216 N N . ILE A 1 157 ? -17.427 4.180 4.835 1.00 93.56 157 ILE A N 1
ATOM 1217 C CA . ILE A 1 157 ? -16.264 3.289 4.850 1.00 93.56 157 ILE A CA 1
ATOM 1218 C C . ILE A 1 157 ? -16.474 2.187 5.891 1.00 93.56 157 ILE A C 1
ATOM 1220 O O . ILE A 1 157 ? -16.384 1.011 5.540 1.00 93.56 157 ILE A O 1
ATOM 1224 N N . ALA A 1 158 ? -16.846 2.548 7.126 1.00 91.06 158 ALA A N 1
ATOM 1225 C CA . ALA A 1 158 ? -17.124 1.594 8.201 1.00 91.06 158 ALA A CA 1
ATOM 1226 C C . ALA A 1 158 ? -18.126 0.522 7.752 1.00 91.06 158 ALA A C 1
ATOM 1228 O O . ALA A 1 158 ? -17.844 -0.671 7.814 1.00 91.06 158 ALA A O 1
ATOM 1229 N N . ARG A 1 159 ? -19.270 0.942 7.194 1.00 90.50 159 ARG A N 1
ATOM 1230 C CA . ARG A 1 159 ? -20.312 0.033 6.685 1.00 90.50 159 ARG A CA 1
ATOM 1231 C C . ARG A 1 159 ? -19.836 -0.868 5.550 1.00 90.50 159 ARG A C 1
ATOM 1233 O O . ARG A 1 159 ? -20.310 -1.992 5.448 1.00 90.50 159 ARG A O 1
ATOM 1240 N N . LYS A 1 160 ? -18.954 -0.370 4.679 1.00 89.50 160 LYS A N 1
ATOM 1241 C CA . LYS A 1 160 ? -18.427 -1.124 3.535 1.00 89.50 160 LYS A CA 1
ATOM 1242 C C . LYS A 1 160 ? -17.420 -2.190 3.966 1.00 89.50 160 LYS A C 1
ATOM 1244 O O . LYS A 1 160 ? -17.396 -3.261 3.370 1.00 89.50 160 LYS A O 1
ATOM 1249 N N . ILE A 1 161 ? -16.610 -1.886 4.979 1.00 89.06 161 ILE A N 1
ATOM 1250 C CA . ILE A 1 161 ? -15.574 -2.779 5.513 1.00 89.06 161 ILE A CA 1
ATOM 1251 C C . ILE A 1 161 ? -16.158 -3.773 6.528 1.00 89.06 161 ILE A C 1
ATOM 1253 O O . ILE A 1 161 ? -15.668 -4.898 6.650 1.00 89.06 161 ILE A O 1
ATOM 1257 N N . LYS A 1 162 ? -17.206 -3.399 7.264 1.00 85.81 162 LYS A N 1
ATOM 1258 C CA . LYS A 1 162 ? -17.793 -4.249 8.302 1.00 85.81 162 LYS A CA 1
ATOM 1259 C C . LYS A 1 162 ? -18.211 -5.619 7.750 1.00 85.81 162 LYS A C 1
ATOM 1261 O O . LYS A 1 162 ? -18.857 -5.714 6.712 1.00 85.81 162 LYS A O 1
ATOM 1266 N N . GLY A 1 163 ? -17.842 -6.681 8.469 1.00 81.25 163 GLY A N 1
ATOM 1267 C CA . GLY A 1 163 ? -18.184 -8.065 8.116 1.00 81.25 163 GLY A CA 1
ATOM 1268 C C . GLY A 1 163 ? -17.386 -8.666 6.953 1.00 81.25 163 GLY A C 1
ATOM 1269 O O . GLY A 1 163 ? -17.686 -9.779 6.538 1.00 81.25 163 GLY A O 1
ATOM 1270 N N . THR A 1 164 ? -16.383 -7.961 6.418 1.00 82.50 164 THR A N 1
ATOM 1271 C CA . THR A 1 164 ? -15.591 -8.438 5.266 1.00 82.50 164 THR A CA 1
ATOM 1272 C C . THR A 1 164 ? -14.356 -9.256 5.635 1.00 82.50 164 THR A C 1
ATOM 1274 O O . THR A 1 164 ? -13.726 -9.809 4.739 1.00 82.50 164 THR A O 1
ATOM 1277 N N . GLU A 1 165 ? -13.961 -9.304 6.911 1.00 80.94 165 GLU A N 1
ATOM 1278 C CA . GLU A 1 165 ? -12.653 -9.866 7.313 1.00 80.94 165 GLU A CA 1
ATOM 1279 C C . GLU A 1 165 ? -11.459 -9.226 6.587 1.00 80.94 165 GLU A C 1
ATOM 1281 O O . GLU A 1 165 ? -10.458 -9.878 6.288 1.00 80.94 165 GLU A O 1
ATOM 1286 N N . GLY A 1 166 ? -11.608 -7.964 6.188 1.00 84.81 166 GLY A N 1
ATOM 1287 C CA . GLY A 1 166 ? -10.651 -7.304 5.316 1.00 84.81 166 GLY A CA 1
ATOM 1288 C C . GLY A 1 166 ? -9.336 -6.884 5.966 1.00 84.81 166 GLY A C 1
ATOM 1289 O O . GLY A 1 166 ? -8.997 -7.257 7.071 1.00 84.81 166 GLY A O 1
ATOM 1290 N N . LEU A 1 167 ? -8.515 -6.128 5.263 1.00 87.44 167 LEU A N 1
ATOM 1291 C CA . LEU A 1 167 ? -7.284 -5.574 5.803 1.00 87.44 167 LEU A CA 1
ATOM 1292 C C . LEU A 1 167 ? -6.950 -4.322 5.024 1.00 87.44 167 LEU A C 1
ATOM 1294 O O . LEU A 1 167 ? -6.480 -4.392 3.897 1.00 87.44 167 LEU A O 1
ATOM 1298 N N . LEU A 1 168 ? -7.165 -3.171 5.629 1.00 92.38 168 LEU A N 1
ATOM 1299 C CA . LEU A 1 168 ? -6.695 -1.899 5.126 1.00 92.38 168 LEU A CA 1
ATOM 1300 C C . LEU A 1 168 ? -5.243 -1.670 5.547 1.00 92.38 168 LEU A C 1
ATOM 1302 O O . LEU A 1 168 ? -4.831 -1.843 6.688 1.00 92.38 168 LEU A O 1
ATOM 1306 N N . ILE A 1 169 ? -4.421 -1.302 4.584 1.00 93.19 169 ILE A N 1
ATOM 1307 C CA . ILE A 1 169 ? -3.001 -1.084 4.757 1.00 93.19 169 ILE A CA 1
ATOM 1308 C C . ILE A 1 169 ? -2.709 0.375 4.414 1.00 93.19 169 ILE A C 1
ATOM 1310 O O . ILE A 1 169 ? -2.951 0.764 3.277 1.00 93.19 169 ILE A O 1
ATOM 1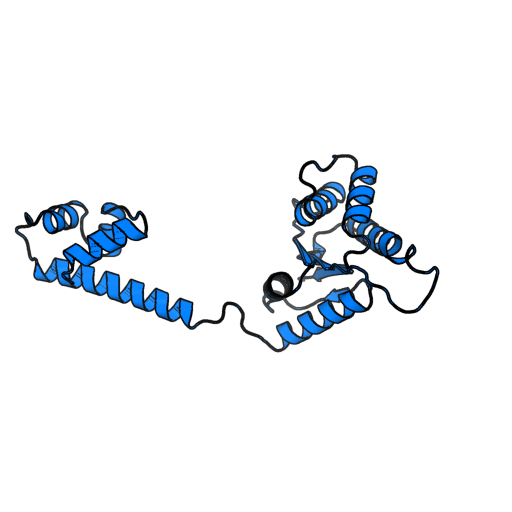314 N N . VAL A 1 170 ? -2.177 1.171 5.350 1.00 91.81 170 VAL A N 1
ATOM 1315 C CA . VAL A 1 170 ? -1.658 2.520 5.069 1.00 91.81 170 VAL A CA 1
ATOM 1316 C C . VAL A 1 170 ? -0.136 2.479 4.941 1.00 91.81 170 VAL A C 1
ATOM 1318 O O . VAL A 1 170 ? 0.615 2.295 5.901 1.00 91.81 170 VAL A O 1
ATOM 1321 N N . ASP A 1 171 ? 0.322 2.627 3.709 1.00 88.25 171 ASP A N 1
ATOM 1322 C CA . ASP A 1 171 ? 1.726 2.817 3.362 1.00 88.25 171 ASP A CA 1
ATOM 1323 C C . ASP A 1 171 ? 2.138 4.296 3.533 1.00 88.25 171 ASP A C 1
ATOM 1325 O O . ASP A 1 171 ? 1.296 5.184 3.391 1.00 88.25 171 ASP A O 1
ATOM 1329 N N . GLU A 1 172 ? 3.418 4.549 3.828 1.00 83.94 172 GLU A N 1
ATOM 1330 C CA . GLU A 1 172 ? 4.033 5.872 4.094 1.00 83.94 172 GLU A CA 1
ATOM 1331 C C . GLU A 1 172 ? 3.241 6.734 5.093 1.00 83.94 172 GLU A C 1
ATOM 1333 O O . GLU A 1 172 ? 2.994 7.933 4.928 1.00 83.94 172 GLU A O 1
ATOM 1338 N N . ALA A 1 173 ? 2.774 6.082 6.149 1.00 84.25 173 ALA A N 1
ATOM 1339 C CA . ALA A 1 173 ? 1.846 6.655 7.099 1.00 84.25 173 ALA A CA 1
ATOM 1340 C C . ALA A 1 173 ? 2.516 7.625 8.094 1.00 84.25 173 ALA A C 1
ATOM 1342 O O . ALA A 1 173 ? 1.825 8.294 8.858 1.00 84.25 173 ALA A O 1
ATOM 1343 N N . ASP A 1 174 ? 3.845 7.765 8.050 1.00 80.88 174 ASP A N 1
ATOM 1344 C CA . ASP A 1 174 ? 4.578 8.874 8.674 1.00 80.88 174 ASP A CA 1
ATOM 1345 C C . ASP A 1 174 ? 4.180 10.250 8.118 1.00 80.88 174 ASP A C 1
ATOM 1347 O O . ASP A 1 174 ? 4.320 11.256 8.813 1.00 80.88 174 ASP A O 1
ATOM 1351 N N . HIS A 1 175 ? 3.608 10.301 6.912 1.00 86.62 175 HIS A N 1
ATOM 1352 C CA . HIS A 1 175 ? 3.025 11.524 6.372 1.00 86.62 175 HIS A CA 1
ATOM 1353 C C . HIS A 1 175 ? 1.691 11.912 7.021 1.00 86.62 175 HIS A C 1
ATOM 1355 O O . HIS A 1 175 ? 1.256 13.053 6.841 1.00 86.62 175 HIS A O 1
ATOM 1361 N N . LEU A 1 176 ? 1.020 11.004 7.742 1.00 86.75 176 LEU A N 1
ATOM 1362 C CA . LEU A 1 176 ? -0.287 11.280 8.333 1.00 86.75 176 LEU A CA 1
ATOM 1363 C C . LEU A 1 176 ? -0.179 12.157 9.594 1.00 86.75 176 LEU A C 1
ATOM 1365 O O . LEU A 1 176 ? 0.611 11.866 10.494 1.00 86.75 176 LEU A O 1
ATOM 1369 N N . PRO A 1 177 ? -1.014 13.205 9.719 1.00 90.38 177 PRO A N 1
ATOM 1370 C CA . PRO A 1 177 ? -1.144 13.963 10.952 1.00 90.38 177 PRO A CA 1
ATOM 1371 C C . PRO A 1 177 ? -1.886 13.143 12.013 1.00 90.38 177 PRO A C 1
ATOM 1373 O O . PRO A 1 177 ? -2.695 12.273 11.692 1.00 90.38 177 PRO A O 1
ATOM 1376 N N . TYR A 1 178 ? -1.695 13.494 13.285 1.00 88.06 178 TYR A N 1
ATOM 1377 C CA . TYR A 1 178 ? -2.333 12.810 14.416 1.00 88.06 178 TYR A CA 1
ATOM 1378 C C . TYR A 1 178 ? -3.860 12.684 14.289 1.00 88.06 178 TYR A C 1
ATOM 1380 O O . TYR A 1 178 ? -4.404 11.625 14.572 1.00 88.06 178 TYR A O 1
ATOM 1388 N N . GLU A 1 179 ? -4.549 13.729 13.813 1.00 91.75 179 GLU A N 1
ATOM 1389 C CA . GLU A 1 179 ? -6.007 13.700 13.594 1.00 91.75 179 GLU A CA 1
ATOM 1390 C C . GLU A 1 179 ? -6.420 12.560 12.649 1.00 91.75 179 GLU A C 1
ATOM 1392 O O . GLU A 1 179 ? -7.415 11.885 12.894 1.00 91.75 179 GLU A O 1
ATOM 1397 N N . ALA A 1 180 ? -5.641 12.317 11.590 1.00 90.50 180 ALA A N 1
ATOM 1398 C CA . ALA A 1 180 ? -5.890 11.203 10.686 1.00 90.50 180 ALA A CA 1
ATOM 1399 C C . ALA A 1 180 ? -5.640 9.865 11.388 1.00 90.50 180 ALA A C 1
ATOM 1401 O O . ALA A 1 180 ? -6.496 8.991 11.326 1.00 90.50 180 ALA A O 1
ATOM 1402 N N . LEU A 1 181 ? -4.512 9.729 12.096 1.00 86.25 181 LEU A N 1
ATOM 1403 C CA . LEU A 1 181 ? -4.170 8.509 12.838 1.00 86.25 181 LEU A CA 1
ATOM 1404 C C . LEU A 1 181 ? -5.276 8.099 13.815 1.00 86.25 181 LEU A C 1
ATOM 1406 O O . LEU A 1 181 ? -5.657 6.929 13.872 1.00 86.25 181 LEU A O 1
ATOM 1410 N N . GLU A 1 182 ? -5.782 9.076 14.565 1.00 87.38 182 GLU A N 1
ATOM 1411 C CA . GLU A 1 182 ? -6.795 8.864 15.590 1.00 87.38 182 GLU A CA 1
ATOM 1412 C C . GLU A 1 182 ? -8.150 8.494 14.980 1.00 87.38 182 GLU A C 1
ATOM 1414 O O . GLU A 1 182 ? -8.791 7.572 15.473 1.00 87.38 182 GLU A O 1
ATOM 1419 N N . GLU A 1 183 ? -8.560 9.112 13.866 1.00 88.94 183 GLU A N 1
ATOM 1420 C CA . GLU A 1 183 ? -9.781 8.685 13.166 1.00 88.94 183 GLU A CA 1
ATOM 1421 C C . GLU A 1 183 ? -9.661 7.239 12.661 1.00 88.94 183 GLU A C 1
ATOM 1423 O O . GLU A 1 183 ? -10.605 6.468 12.800 1.00 88.94 183 GLU A O 1
ATOM 1428 N N . LEU A 1 184 ? -8.509 6.833 12.107 1.00 88.81 184 LEU A N 1
ATOM 1429 C CA . LEU A 1 184 ? -8.318 5.449 11.650 1.00 88.81 184 LEU A CA 1
ATOM 1430 C C . LEU A 1 184 ? -8.383 4.447 12.816 1.00 88.81 184 LEU A C 1
ATOM 1432 O O . LEU A 1 184 ? -8.906 3.343 12.654 1.00 88.81 184 LEU A O 1
ATOM 1436 N N . ARG A 1 185 ? -7.887 4.838 13.998 1.00 86.31 185 ARG A N 1
ATOM 1437 C CA . ARG A 1 185 ? -7.992 4.054 15.237 1.00 86.31 185 ARG A CA 1
ATOM 1438 C C . ARG A 1 185 ? -9.450 3.923 15.689 1.00 86.31 185 ARG A C 1
ATOM 1440 O O . ARG A 1 185 ? -9.903 2.813 15.946 1.00 86.31 185 ARG A O 1
ATOM 1447 N N . LEU A 1 186 ? -10.193 5.030 15.726 1.00 87.38 186 LEU A N 1
ATOM 1448 C CA . LEU A 1 186 ? -11.616 5.048 16.089 1.00 87.38 186 LEU A CA 1
ATOM 1449 C C . LEU A 1 186 ? -12.472 4.238 15.106 1.00 87.38 186 LEU A C 1
ATOM 1451 O O . LEU A 1 186 ? -13.366 3.505 15.520 1.00 87.38 186 LEU A O 1
ATOM 1455 N N . LEU A 1 187 ? -12.165 4.317 13.810 1.00 87.06 187 LEU A N 1
ATOM 1456 C CA . LEU A 1 187 ? -12.828 3.532 12.773 1.00 87.06 187 LEU A CA 1
ATOM 1457 C C . LEU A 1 187 ? -12.610 2.023 12.980 1.00 87.06 187 LEU A C 1
ATOM 1459 O O . LEU A 1 187 ? -13.545 1.241 12.824 1.00 87.06 187 LEU A O 1
ATOM 1463 N N . GLN A 1 188 ? -11.400 1.603 13.366 1.00 84.62 188 GLN A N 1
ATOM 1464 C CA . GLN A 1 188 ? -11.120 0.206 13.717 1.00 84.62 188 GLN A CA 1
ATOM 1465 C C . GLN A 1 188 ? -11.894 -0.237 14.970 1.00 84.62 188 GLN A C 1
ATOM 1467 O O . GLN A 1 188 ? -12.462 -1.332 14.971 1.00 84.62 188 GLN A O 1
ATOM 1472 N N . GLU A 1 189 ? -11.984 0.605 16.003 1.00 83.44 189 GLU A N 1
ATOM 1473 C CA . GLU A 1 189 ? -12.797 0.326 17.195 1.00 83.44 189 GLU A CA 1
ATOM 1474 C C . GLU A 1 189 ? -14.291 0.190 16.862 1.00 83.44 189 GLU A C 1
ATOM 1476 O O . GLU A 1 189 ? -14.934 -0.749 17.332 1.00 83.44 189 GLU A O 1
ATOM 1481 N N . GLU A 1 190 ? -14.848 1.076 16.030 1.00 84.62 190 GLU A N 1
ATOM 1482 C CA . GLU A 1 190 ? -16.252 1.021 15.587 1.00 84.62 190 GLU A CA 1
ATOM 1483 C C . GLU A 1 190 ? -16.557 -0.290 14.850 1.00 84.62 190 GLU A C 1
ATOM 1485 O O . GLU A 1 190 ? -17.561 -0.948 15.126 1.00 84.62 190 GLU A O 1
ATOM 1490 N N . ILE A 1 191 ? -15.670 -0.702 13.939 1.00 82.50 191 ILE A N 1
ATOM 1491 C CA . ILE A 1 191 ? -15.842 -1.936 13.162 1.00 82.50 191 ILE A CA 1
ATOM 1492 C C . ILE A 1 191 ? -15.743 -3.179 14.062 1.00 82.50 191 ILE A C 1
ATOM 1494 O O . ILE A 1 191 ? -16.410 -4.177 13.786 1.00 82.50 191 ILE A O 1
ATOM 1498 N N . THR A 1 192 ? -14.950 -3.119 15.136 1.00 71.81 192 THR A N 1
ATOM 1499 C CA . THR A 1 192 ? -14.703 -4.257 16.036 1.00 71.81 192 THR A CA 1
ATOM 1500 C C . THR A 1 192 ? -15.811 -4.433 17.086 1.00 71.81 192 THR A C 1
ATOM 1502 O O . THR A 1 192 ? -16.327 -5.539 17.244 1.00 71.81 192 THR A O 1
ATOM 1505 N N . ASN A 1 193 ? -16.235 -3.357 17.762 1.00 59.12 193 ASN A N 1
ATOM 1506 C CA . ASN A 1 193 ? -17.076 -3.410 18.973 1.00 59.12 193 ASN A CA 1
ATOM 1507 C C . ASN A 1 193 ? -18.541 -3.863 18.765 1.00 59.12 193 ASN A C 1
ATOM 1509 O O . ASN A 1 193 ? -19.203 -4.238 19.729 1.00 59.12 193 ASN A O 1
ATOM 1513 N N . GLU A 1 194 ? -19.083 -3.858 17.543 1.00 50.41 194 GLU A N 1
ATOM 1514 C CA . GLU A 1 194 ? -20.464 -4.324 17.279 1.00 50.41 194 GLU A CA 1
ATOM 1515 C C . GLU A 1 194 ? -20.570 -5.838 16.993 1.00 50.41 194 GLU A C 1
ATOM 1517 O O . GLU A 1 194 ? -21.645 -6.327 16.638 1.00 50.41 194 GLU A O 1
ATOM 1522 N N . SER A 1 195 ? -19.469 -6.577 17.130 1.00 47.81 195 SER A N 1
ATOM 1523 C CA . SER A 1 195 ? -19.378 -8.017 16.831 1.00 47.81 195 SER A CA 1
ATOM 1524 C C . SER A 1 195 ? -19.611 -8.905 18.060 1.00 47.81 195 SER A C 1
ATOM 1526 O O . SER A 1 195 ? -19.901 -10.086 17.919 1.00 47.81 195 SER A O 1
ATOM 1528 N N . ASP A 1 196 ? -19.549 -8.345 19.271 1.00 37.38 196 ASP A N 1
ATOM 1529 C CA . ASP A 1 196 ? -19.433 -9.106 20.524 1.00 37.38 196 ASP A CA 1
ATOM 1530 C C . ASP A 1 196 ? -20.769 -9.393 21.237 1.00 37.38 196 ASP A C 1
ATOM 1532 O O . ASP A 1 196 ? -20.870 -9.326 22.464 1.00 37.38 196 ASP A O 1
ATOM 1536 N N . ILE A 1 197 ? -21.817 -9.775 20.497 1.00 34.66 197 ILE A N 1
ATOM 1537 C CA . ILE A 1 197 ? -23.016 -10.379 21.108 1.00 34.66 197 ILE A CA 1
ATOM 1538 C C . ILE A 1 197 ? -23.260 -11.766 20.513 1.00 34.66 197 ILE A C 1
ATOM 1540 O O . ILE A 1 197 ? -24.164 -11.979 19.710 1.00 34.66 197 ILE A O 1
ATOM 1544 N N . GLY A 1 198 ? -22.470 -12.732 20.984 1.00 27.92 198 GLY A N 1
ATOM 1545 C CA . GLY A 1 198 ? -22.851 -14.143 20.980 1.00 27.92 198 GLY A CA 1
ATOM 1546 C C . GLY A 1 198 ? -22.024 -15.058 20.078 1.00 27.92 198 GLY A C 1
ATOM 1547 O O . GLY A 1 198 ? -22.192 -15.082 18.866 1.00 27.92 198 GLY A O 1
ATOM 1548 N N . SER A 1 199 ? -21.258 -15.925 20.744 1.00 25.19 199 SER A N 1
ATOM 1549 C CA . SER A 1 199 ? -20.676 -17.178 20.247 1.00 25.19 199 SER A CA 1
ATOM 1550 C C . SER A 1 199 ? -19.546 -17.083 19.217 1.00 25.19 199 SER A C 1
ATOM 1552 O O . SER A 1 199 ? -19.778 -17.002 18.020 1.00 25.19 199 SER A O 1
ATOM 1554 N N . PHE A 1 200 ? -18.318 -17.265 19.723 1.00 28.72 200 PHE A N 1
ATOM 1555 C CA . PHE A 1 200 ? -17.248 -18.093 19.143 1.00 28.72 200 PHE A CA 1
ATOM 1556 C C . PHE A 1 200 ? -17.288 -18.283 17.616 1.00 28.72 200 PHE A C 1
ATOM 1558 O O . PHE A 1 200 ? -17.545 -19.388 17.148 1.00 28.72 200 PHE A O 1
ATOM 1565 N N . SER A 1 201 ? -17.025 -17.221 16.855 1.00 31.41 201 SER A N 1
ATOM 1566 C CA . SER A 1 201 ? -16.528 -17.228 15.468 1.00 31.41 201 SER A CA 1
ATOM 1567 C C . SER A 1 201 ? -16.782 -15.841 14.884 1.00 31.41 201 SER A C 1
ATOM 1569 O O . SER A 1 201 ? -17.921 -15.541 14.562 1.00 31.41 201 SER A O 1
ATOM 1571 N N . GLN A 1 202 ? -15.770 -14.986 14.742 1.00 24.28 202 GLN A N 1
ATOM 1572 C CA . GLN A 1 202 ? -15.877 -13.764 13.930 1.00 24.28 202 GLN A CA 1
ATOM 1573 C C . GLN A 1 202 ? -14.453 -13.306 13.568 1.00 24.28 202 GLN A C 1
ATOM 1575 O O . GLN A 1 202 ? -13.592 -13.286 14.444 1.00 24.28 202 GLN A O 1
ATOM 1580 N N . VAL A 1 203 ? -14.095 -13.229 12.277 1.00 31.00 203 VAL A N 1
ATOM 1581 C CA . VAL A 1 203 ? -14.316 -12.114 11.316 1.00 31.00 203 VAL A CA 1
ATOM 1582 C C . VAL A 1 203 ? -13.579 -10.839 11.768 1.00 31.00 203 VAL A C 1
ATOM 1584 O O . VAL A 1 203 ? -13.538 -10.651 12.970 1.00 31.00 203 VAL A O 1
ATOM 1587 N N . ILE A 1 204 ? -13.029 -9.980 10.875 1.00 31.94 204 ILE A N 1
ATOM 1588 C CA . ILE A 1 204 ? -12.856 -8.477 10.973 1.00 31.94 204 ILE A CA 1
ATOM 1589 C C . ILE A 1 204 ? -11.534 -7.939 10.307 1.00 31.94 204 ILE A C 1
ATOM 1591 O O . ILE A 1 204 ? -10.739 -8.717 9.793 1.00 31.94 204 ILE A O 1
ATOM 1595 N N . SER A 1 205 ? -11.396 -6.600 10.147 1.00 27.92 205 SER A N 1
ATOM 1596 C CA . SER A 1 205 ? -10.468 -5.868 9.257 1.00 27.92 205 SER A CA 1
ATOM 1597 C C . SER A 1 205 ? -9.527 -4.829 9.902 1.00 27.92 205 SER A C 1
ATOM 1599 O O . SER A 1 205 ? -10.005 -4.042 10.711 1.00 27.92 205 SER A O 1
ATOM 1601 N N . ASN A 1 206 ? -8.242 -4.713 9.482 1.00 34.56 206 ASN A N 1
ATOM 1602 C CA . ASN A 1 206 ? -7.234 -3.802 10.118 1.00 34.56 206 ASN A CA 1
ATOM 1603 C C . ASN A 1 206 ? -6.822 -2.559 9.326 1.00 34.56 206 ASN A C 1
ATOM 1605 O O . ASN A 1 206 ? -7.197 -2.435 8.180 1.00 34.56 206 ASN A O 1
ATOM 1609 N N . PHE A 1 207 ? -5.981 -1.712 9.942 1.00 37.03 207 PHE A N 1
ATOM 1610 C CA . PHE A 1 207 ? -5.197 -0.605 9.373 1.00 37.03 207 PHE A CA 1
ATOM 1611 C C . PHE A 1 207 ? -3.675 -0.866 9.544 1.00 37.03 207 PHE A C 1
ATOM 1613 O O . PHE A 1 207 ? -3.264 -1.410 10.570 1.00 37.03 207 PHE A O 1
ATOM 1620 N N . PHE A 1 208 ? -2.827 -0.476 8.580 1.00 43.56 208 PHE A N 1
ATOM 1621 C CA . PHE A 1 208 ? -1.353 -0.644 8.623 1.00 43.56 208 PHE A CA 1
ATOM 1622 C C . PHE A 1 208 ? -0.623 0.693 8.667 1.00 43.56 208 PHE A C 1
ATOM 1624 O O . PHE A 1 208 ? -1.140 1.648 8.117 1.00 43.56 208 PHE A O 1
ATOM 1631 N N . TYR A 1 209 ? 0.584 0.733 9.231 1.00 39.09 209 TYR A N 1
ATOM 1632 C CA . TYR A 1 209 ? 1.478 1.893 9.207 1.00 39.09 209 TYR A CA 1
ATOM 1633 C C . TYR A 1 209 ? 2.857 1.476 8.693 1.00 39.09 209 TYR A C 1
ATOM 1635 O O . TYR A 1 209 ? 3.537 0.702 9.373 1.00 39.09 209 TYR A O 1
ATOM 1643 N N . LEU A 1 210 ? 3.290 2.004 7.540 1.00 37.16 210 LEU A N 1
ATOM 1644 C CA . LEU A 1 210 ? 4.705 2.001 7.145 1.00 37.16 210 LEU A CA 1
ATOM 1645 C C . LEU A 1 210 ? 5.352 3.319 7.524 1.00 37.16 210 LEU A C 1
ATOM 1647 O O . LEU A 1 210 ? 4.923 4.372 7.077 1.00 37.16 210 LEU A O 1
ATOM 1651 N N . LYS A 1 211 ? 6.380 3.226 8.367 1.00 30.33 211 LYS A N 1
ATOM 1652 C CA . LYS A 1 211 ? 7.243 4.339 8.757 1.00 30.33 211 LYS A CA 1
ATOM 1653 C C . LYS A 1 211 ? 8.588 4.167 8.051 1.00 30.33 211 LYS A C 1
ATOM 1655 O O . LYS A 1 211 ? 9.263 3.154 8.283 1.00 30.33 211 LYS A O 1
ATOM 1660 N N . ASN A 1 212 ? 8.975 5.114 7.203 1.00 30.84 212 ASN A N 1
ATOM 1661 C CA . ASN A 1 212 ? 10.378 5.338 6.851 1.00 30.84 212 ASN A CA 1
ATOM 1662 C C . ASN A 1 212 ? 10.930 6.486 7.722 1.00 30.84 212 ASN A C 1
ATOM 1664 O O . ASN A 1 212 ? 10.167 7.387 8.064 1.00 30.84 212 ASN A O 1
ATOM 1668 N N . PRO A 1 213 ? 12.193 6.418 8.186 1.00 37.78 213 PRO A N 1
ATOM 1669 C CA . PRO A 1 213 ? 12.829 7.542 8.871 1.00 37.78 213 PRO A CA 1
ATOM 1670 C C . PRO A 1 213 ? 13.045 8.739 7.940 1.00 37.78 213 PRO A C 1
ATOM 1672 O O . PRO A 1 213 ? 13.245 8.507 6.724 1.00 37.78 213 PRO A O 1
#